Protein AF-A0A5B1QVD6-F1 (afdb_monomer_lite)

pLDDT: mean 70.72, std 22.08, range [30.41, 96.31]

Sequence (339 aa):
MGRCVVSSSLARARLFPTLPQRSSNIEKHCLPVLLLQQIVQMAGPARSRAKQICHLCGGLFTSGGPLANHQKKCETQFEAAQRKTRYEARRTAEKSAAAATALPEPPNEPVFADKDFPTQLPAPSRAVADRQVPAGNARAGSGADPLPPPPPPPLPPPPPPLPPPPPPSSSEVPDLTIPVAELLHDDIHTRYHPKSKRPAETAHFEDYRRHARRTAPPPDPKPWSPYFKTREDFHIAEILHDAAMSEDQCDRLLKVFKSCLEGQGTCTLSSFKDVQAAWDHASTVLTPFECTPIEVPYKKETRNFDMYSRSLWDWLKDVLDNPSLISQFEWDARKIFKF

Foldseek 3Di:
DDDDDDDDDDDDDDDDDDDDDDDDDDPDDDDDDPPDPPPDDDDDDDPDQDWDAAPQPRDTDGPDDVNVVVNVVSVVVVVVVVVVVVVVVVVVVVVVVVVVPDDDDDDDDDDDDDDDDDDDDDDDDDDDDDDDDDDDDDDDDDDDDDDDDDDDDDDDDDDDDDDDDDDDDPDDDPPPPPPCPDQDAFWKWKDFDVVVVDHIDIDGVVVVDDDDDDDDDDDDPCPCPPPHPDPVVVVLVVVCVVVVHDPVRSVVVVVVVVCCVVVVDPDPDDDVVSVVVVVVVVQVVAFDWDFDWDFDDDPHDTDTDTDTDTDPVRNVVVQVVDPVNVVVDDPIDMDMDTD

Structure (mmCIF, N/CA/C/O backbone):
data_AF-A0A5B1QVD6-F1
#
_entry.id   AF-A0A5B1QVD6-F1
#
loop_
_atom_site.group_PDB
_atom_site.id
_atom_site.type_symbol
_atom_site.label_atom_id
_atom_site.label_alt_id
_atom_site.label_comp_id
_atom_site.label_asym_id
_atom_site.label_entity_id
_atom_site.label_seq_id
_atom_site.pdbx_PDB_ins_code
_atom_site.Cartn_x
_atom_site.Cartn_y
_atom_site.Cartn_z
_atom_site.occupancy
_atom_site.B_iso_or_equiv
_atom_site.auth_seq_id
_atom_site.auth_comp_id
_atom_site.auth_asym_id
_atom_site.auth_atom_id
_atom_site.pdbx_PDB_model_num
ATOM 1 N N . MET A 1 1 ? -38.542 35.737 -61.193 1.00 35.94 1 MET A N 1
ATOM 2 C CA . MET A 1 1 ? -39.273 35.162 -60.040 1.00 35.94 1 MET A CA 1
ATOM 3 C C . MET A 1 1 ? -38.237 34.955 -58.939 1.00 35.94 1 MET A C 1
ATOM 5 O O . MET A 1 1 ? -37.389 34.101 -59.110 1.00 35.94 1 MET A O 1
ATOM 9 N N . GLY A 1 2 ? -37.995 35.950 -58.075 1.00 34.44 2 GLY A N 1
ATOM 10 C CA . GLY A 1 2 ? -38.601 36.088 -56.734 1.00 34.44 2 GLY A CA 1
ATOM 11 C C . GLY A 1 2 ? -37.844 35.177 -55.752 1.00 34.44 2 GLY A C 1
ATOM 12 O O . GLY A 1 2 ? -37.859 33.977 -55.964 1.00 34.44 2 GLY A O 1
ATOM 13 N N . ARG A 1 3 ? -37.136 35.616 -54.704 1.00 34.00 3 ARG A N 1
ATOM 14 C CA . ARG A 1 3 ? -37.389 36.643 -53.670 1.00 34.00 3 ARG A CA 1
ATOM 15 C C . ARG A 1 3 ? -36.040 37.026 -53.015 1.00 34.00 3 ARG A C 1
ATOM 17 O O . ARG A 1 3 ? -35.187 36.165 -52.860 1.00 34.00 3 ARG A O 1
ATOM 24 N N . CYS A 1 4 ? -35.738 38.316 -52.863 1.00 30.41 4 CYS A N 1
ATOM 25 C CA . CYS A 1 4 ? -35.842 39.151 -51.644 1.00 30.41 4 CYS A CA 1
ATOM 26 C C . CYS A 1 4 ? -34.884 38.817 -50.479 1.00 30.41 4 CYS A C 1
ATOM 28 O O . CYS A 1 4 ? -35.119 37.920 -49.678 1.00 30.41 4 CYS A O 1
ATOM 30 N N . VAL A 1 5 ? -33.862 39.673 -50.394 1.00 39.66 5 VAL A N 1
ATOM 31 C CA . VAL A 1 5 ? -33.034 40.097 -49.249 1.00 39.66 5 VAL A CA 1
ATOM 32 C C . VAL A 1 5 ? -33.907 40.800 -48.200 1.00 39.66 5 VAL A C 1
ATOM 34 O O . VAL A 1 5 ? -34.757 41.558 -48.647 1.00 39.66 5 VAL A O 1
ATOM 37 N N . VAL A 1 6 ? -33.685 40.616 -46.882 1.00 34.31 6 VAL A N 1
ATOM 38 C CA . VAL A 1 6 ? -33.405 41.686 -45.877 1.00 34.31 6 VAL A CA 1
ATOM 39 C C . VAL A 1 6 ? -32.863 41.076 -44.567 1.00 34.31 6 VAL A C 1
ATOM 41 O O . VAL A 1 6 ? -33.392 40.105 -44.035 1.00 34.31 6 VAL A O 1
ATOM 44 N N . SER A 1 7 ? -31.809 41.715 -44.065 1.00 33.78 7 SER A N 1
ATOM 45 C CA . SER A 1 7 ? -31.219 41.657 -42.723 1.00 33.78 7 SER A CA 1
ATOM 46 C C . SER A 1 7 ? -32.197 42.040 -41.595 1.00 33.78 7 SER A C 1
ATOM 48 O O . SER A 1 7 ? -33.074 42.876 -41.799 1.00 33.78 7 SER A O 1
ATOM 50 N N . SER A 1 8 ? -32.014 41.508 -40.380 1.00 31.83 8 SER A N 1
ATOM 51 C CA . SER A 1 8 ? -32.499 42.139 -39.138 1.00 31.83 8 SER A CA 1
ATOM 52 C C . SER A 1 8 ? -31.749 41.613 -37.914 1.00 31.83 8 SER A C 1
ATOM 54 O O . SER A 1 8 ? -31.958 40.489 -37.462 1.00 31.83 8 SER A O 1
ATO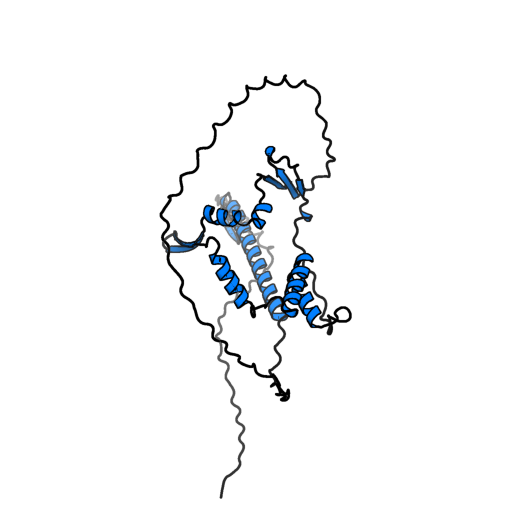M 56 N N . SER A 1 9 ? -30.891 42.475 -37.369 1.00 35.59 9 SER A N 1
ATOM 57 C CA . SER A 1 9 ? -30.383 42.410 -36.001 1.00 35.59 9 SER A CA 1
ATOM 58 C C . SER A 1 9 ? -31.529 42.520 -35.000 1.00 35.59 9 SER A C 1
ATOM 60 O O . SER A 1 9 ? -32.336 43.443 -35.080 1.00 35.59 9 SER A O 1
ATOM 62 N N . LEU A 1 10 ? -31.546 41.641 -34.000 1.00 35.25 10 LEU A N 1
ATOM 63 C CA . LEU A 1 10 ? -32.362 41.811 -32.803 1.00 35.25 10 LEU A CA 1
ATOM 64 C C . LEU A 1 10 ? -31.561 41.366 -31.582 1.00 35.25 10 LEU A C 1
ATOM 66 O O . LEU A 1 10 ? -31.358 40.182 -31.321 1.00 35.25 10 LEU A O 1
ATOM 70 N N . ALA A 1 11 ? -31.106 42.372 -30.839 1.00 33.88 11 ALA A N 1
ATOM 71 C CA . ALA A 1 11 ? -30.674 42.240 -29.465 1.00 33.88 11 ALA A CA 1
ATOM 72 C C . ALA A 1 11 ? -31.824 41.669 -28.626 1.00 33.88 11 ALA A C 1
ATOM 74 O O . ALA A 1 11 ? -32.953 42.160 -28.681 1.00 33.88 11 ALA A O 1
ATOM 75 N N . ARG A 1 12 ? -31.533 40.659 -27.804 1.00 35.03 12 ARG A N 1
ATOM 76 C CA . ARG A 1 12 ? -32.433 40.252 -26.728 1.00 35.03 12 ARG A CA 1
ATOM 77 C C . ARG A 1 12 ? -31.627 39.932 -25.479 1.00 35.03 12 ARG A C 1
ATOM 79 O O . ARG A 1 12 ? -30.975 38.897 -25.373 1.00 35.03 12 ARG A O 1
ATOM 86 N N . ALA A 1 13 ? -31.685 40.892 -24.562 1.00 33.28 13 ALA A N 1
ATOM 87 C CA . ALA A 1 13 ? -31.266 40.795 -23.180 1.00 33.28 13 ALA A CA 1
ATOM 88 C C . ALA A 1 13 ? -31.777 39.495 -22.544 1.00 33.28 13 ALA A C 1
ATOM 90 O O . ALA A 1 13 ? -32.968 39.181 -22.631 1.00 33.28 13 ALA A O 1
ATOM 91 N N . ARG A 1 14 ? -30.887 38.756 -21.876 1.00 35.03 14 ARG A N 1
ATOM 92 C CA . ARG A 1 14 ? -31.290 37.751 -20.893 1.00 35.03 14 ARG A CA 1
ATOM 93 C C . ARG A 1 14 ? -31.144 38.348 -19.504 1.00 35.03 14 ARG A C 1
ATOM 95 O O . ARG A 1 14 ? -30.065 38.730 -19.068 1.00 35.03 14 ARG A O 1
ATOM 102 N N . LEU A 1 15 ? -32.308 38.449 -18.886 1.00 34.12 15 LEU A N 1
ATOM 103 C CA . LEU A 1 15 ? -32.583 38.835 -17.519 1.00 34.12 15 LEU A CA 1
ATOM 104 C C . LEU A 1 15 ? -31.886 37.860 -16.561 1.00 34.12 15 LEU A C 1
ATOM 106 O O . LEU A 1 15 ? -32.081 36.648 -16.653 1.00 34.12 15 LEU A O 1
ATOM 110 N N . PHE A 1 16 ? -31.098 38.405 -15.639 1.00 34.53 16 PHE A N 1
ATOM 111 C CA . PHE A 1 16 ? -30.699 37.725 -14.412 1.00 34.53 16 PHE A CA 1
ATOM 112 C C . PHE A 1 16 ? -31.917 37.631 -13.481 1.00 34.53 16 PHE A C 1
ATOM 114 O O . PHE A 1 16 ? -32.558 38.658 -13.243 1.00 34.53 16 PHE A O 1
ATOM 121 N N . PRO A 1 17 ? -32.248 36.458 -12.916 1.00 45.62 17 PRO A N 1
ATOM 122 C CA . PRO A 1 17 ? -33.154 36.397 -11.785 1.00 45.62 17 PRO A CA 1
ATOM 123 C C . PRO A 1 17 ? -32.438 36.897 -10.524 1.00 45.62 17 PRO A C 1
ATOM 125 O O . PRO A 1 17 ? -31.389 36.402 -10.114 1.00 45.62 17 PRO A O 1
ATOM 128 N N . THR A 1 18 ? -33.048 37.918 -9.940 1.00 35.47 18 THR A N 1
ATOM 129 C CA . THR A 1 18 ? -32.791 38.512 -8.634 1.00 35.47 18 THR A CA 1
ATOM 130 C C . THR A 1 18 ? -32.892 37.469 -7.516 1.00 35.47 18 THR A C 1
ATOM 132 O O . THR A 1 18 ? -33.922 36.820 -7.342 1.00 35.47 18 THR A O 1
ATOM 135 N N . LEU A 1 19 ? -31.824 37.330 -6.726 1.00 36.69 19 LEU A N 1
ATOM 136 C CA . LEU A 1 19 ? -31.841 36.634 -5.437 1.00 36.69 19 LEU A CA 1
ATOM 137 C C . LEU A 1 19 ? -32.199 37.627 -4.314 1.00 36.69 19 LEU A C 1
ATOM 139 O O . LEU A 1 19 ? -31.748 38.775 -4.351 1.00 36.69 19 LEU A O 1
ATOM 143 N N . PRO A 1 20 ? -33.010 37.220 -3.322 1.00 43.53 20 PRO A N 1
ATOM 144 C CA . PRO A 1 20 ? -33.564 38.121 -2.322 1.00 43.53 20 PRO A CA 1
ATOM 145 C C . PRO A 1 20 ? -32.565 38.480 -1.215 1.00 43.53 20 PRO A C 1
ATOM 147 O O . PRO A 1 20 ? -31.830 37.638 -0.697 1.00 43.53 20 PRO A O 1
ATOM 150 N N . GLN A 1 21 ? -32.634 39.748 -0.799 1.00 36.16 21 GLN A N 1
ATOM 151 C CA . GLN A 1 21 ? -32.124 40.256 0.471 1.00 36.16 21 GLN A CA 1
ATOM 152 C C . GLN A 1 21 ? -32.607 39.394 1.643 1.00 36.16 21 GLN A C 1
ATOM 154 O O . GLN A 1 21 ? -33.810 39.228 1.853 1.00 36.16 21 GLN A O 1
ATOM 159 N N . ARG A 1 22 ? -31.677 38.988 2.510 1.00 31.75 22 ARG A N 1
ATOM 160 C CA . ARG A 1 22 ? -31.981 38.868 3.936 1.00 31.75 22 ARG A CA 1
ATOM 161 C C . ARG A 1 22 ? -30.835 39.419 4.772 1.00 31.75 22 ARG A C 1
ATOM 163 O O . ARG A 1 22 ? -29.758 38.849 4.879 1.00 31.75 22 ARG A O 1
ATOM 170 N N . SER A 1 23 ? -31.137 40.580 5.328 1.00 33.69 23 SER A N 1
ATOM 171 C CA . SER A 1 23 ? -30.456 41.284 6.398 1.00 33.69 23 SER A CA 1
ATOM 172 C C . SER A 1 23 ? -30.298 40.429 7.656 1.00 33.69 23 SER A C 1
ATOM 174 O O . SER A 1 23 ? -31.287 39.884 8.147 1.00 33.69 23 SER A O 1
ATOM 176 N N . SER A 1 24 ? -29.115 40.464 8.263 1.00 36.62 24 SER A N 1
ATOM 177 C CA . SER A 1 24 ? -28.991 40.651 9.713 1.00 36.62 24 SER A CA 1
ATOM 178 C C . SER A 1 24 ? -27.567 41.068 10.075 1.00 36.62 24 SER A C 1
ATOM 180 O O . SER A 1 24 ? -26.641 40.262 10.051 1.00 36.62 24 SER A O 1
ATOM 182 N N . ASN A 1 25 ? -27.455 42.351 10.417 1.00 34.97 25 ASN A N 1
ATOM 183 C CA . ASN A 1 25 ? -26.405 42.982 11.206 1.00 34.97 25 ASN A CA 1
ATOM 184 C C . ASN A 1 25 ? -25.910 42.102 12.357 1.00 34.97 25 ASN A C 1
ATOM 186 O O . ASN A 1 25 ? -26.708 41.806 13.244 1.00 34.97 25 ASN A O 1
ATOM 190 N N . ILE A 1 26 ? -24.602 41.836 12.418 1.00 35.59 26 ILE A N 1
ATOM 191 C CA . ILE A 1 26 ? -23.836 41.826 13.676 1.00 35.59 26 ILE A CA 1
ATOM 192 C C . ILE A 1 26 ? -22.434 42.384 13.375 1.00 35.59 26 ILE A C 1
ATOM 194 O O .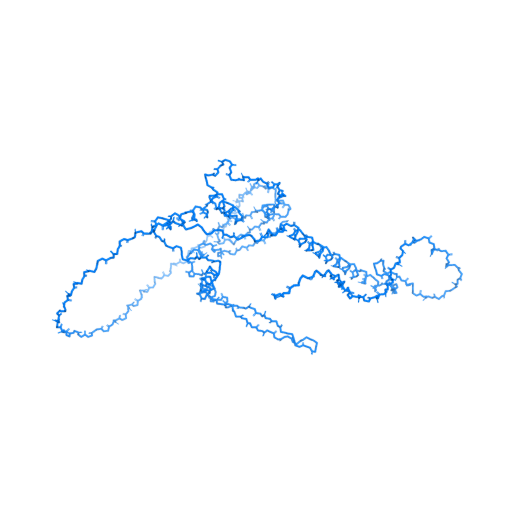 ILE A 1 26 ? -21.442 41.665 13.363 1.00 35.59 26 ILE A O 1
ATOM 198 N N . GLU A 1 27 ? -22.350 43.692 13.137 1.00 37.16 27 GLU A N 1
ATOM 199 C CA . GLU A 1 27 ? -21.169 44.452 13.546 1.00 37.16 27 GLU A CA 1
ATOM 200 C C . GLU A 1 27 ? -21.330 44.737 15.041 1.00 37.16 27 GLU A C 1
ATOM 202 O O . GLU A 1 27 ? -22.238 45.457 15.460 1.00 37.16 27 GLU A O 1
ATOM 207 N N . LYS A 1 28 ? -20.480 44.140 15.878 1.00 43.03 28 LYS A N 1
ATOM 208 C CA . LYS A 1 28 ? -20.269 44.619 17.245 1.00 43.03 28 LYS A CA 1
ATOM 209 C C . LYS A 1 28 ? -18.782 44.801 17.464 1.00 43.03 28 LYS A C 1
ATOM 211 O O . LYS A 1 28 ? -18.041 43.856 17.713 1.00 43.03 28 LYS A O 1
ATOM 216 N N . HIS A 1 29 ? -18.402 46.062 17.327 1.00 39.88 29 HIS A N 1
ATOM 217 C CA . HIS A 1 29 ? -17.145 46.646 17.741 1.00 39.88 29 HIS A CA 1
ATOM 218 C C . HIS A 1 29 ? -16.707 46.143 19.124 1.00 39.88 29 HIS A C 1
ATOM 220 O O . HIS A 1 29 ? -17.422 46.300 20.115 1.00 39.88 29 HIS A O 1
ATOM 226 N N . CYS A 1 30 ? -15.492 45.601 19.190 1.00 40.41 30 CYS A N 1
ATOM 227 C CA . CYS A 1 30 ? -14.688 45.624 20.403 1.00 40.41 30 CYS A CA 1
ATOM 228 C C . CYS A 1 30 ? -14.325 47.084 20.698 1.00 40.41 30 CYS A C 1
ATOM 230 O O . CYS A 1 30 ? -13.521 47.679 19.984 1.00 40.41 30 CYS A O 1
ATOM 232 N N . LEU A 1 31 ? -14.911 47.647 21.751 1.00 41.22 31 LEU A N 1
ATOM 233 C CA . LEU A 1 31 ? -14.381 48.826 22.430 1.00 41.22 31 LEU A CA 1
ATOM 234 C C . LEU A 1 31 ? -13.865 48.423 23.825 1.00 41.22 31 LEU A C 1
ATOM 236 O O . LEU A 1 31 ? -14.357 47.447 24.400 1.00 41.22 31 LEU A O 1
ATOM 240 N N . PRO A 1 32 ? -12.832 49.114 24.338 1.00 49.44 32 PRO A N 1
ATOM 241 C CA . PRO A 1 32 ? -11.960 48.606 25.392 1.00 49.44 32 PRO A CA 1
ATOM 242 C C . PRO A 1 32 ? -12.560 48.667 26.806 1.00 49.44 32 PRO A C 1
ATOM 244 O O . PRO A 1 32 ? -13.281 49.584 27.191 1.00 49.44 32 PRO A O 1
ATOM 247 N N . VAL A 1 33 ? -12.177 47.660 27.589 1.00 48.59 33 VAL A N 1
ATOM 248 C CA . VAL A 1 33 ? -12.621 47.273 28.939 1.00 48.59 33 VAL A CA 1
ATOM 249 C C . VAL A 1 33 ? -12.049 48.191 30.038 1.00 48.59 33 VAL A C 1
ATOM 251 O O . VAL A 1 33 ? -11.475 47.719 31.009 1.00 48.59 33 VAL A O 1
ATOM 254 N N . LEU A 1 34 ? -12.166 49.518 29.920 1.00 47.59 34 LEU A N 1
ATOM 255 C CA . LEU A 1 34 ? -11.535 50.438 30.890 1.00 47.59 34 LEU A CA 1
ATOM 256 C C . LEU A 1 34 ? -12.453 51.492 31.524 1.00 47.59 34 LEU A C 1
ATOM 258 O O . LEU A 1 34 ? -11.964 52.529 31.958 1.00 47.59 34 LEU A O 1
ATOM 262 N N . LEU A 1 35 ? -13.765 51.245 31.661 1.00 49.06 35 LEU A N 1
ATOM 263 C CA . LEU A 1 35 ? -14.628 52.217 32.362 1.00 49.06 35 LEU A CA 1
ATOM 264 C C . LEU A 1 35 ? -15.802 51.659 33.188 1.00 49.06 35 LEU A C 1
ATOM 266 O O . LEU A 1 35 ? -16.786 52.357 33.410 1.00 49.06 35 LEU A O 1
ATOM 270 N N . LEU A 1 36 ? -15.713 50.425 33.696 1.00 45.41 36 LEU A N 1
ATOM 271 C CA . LEU A 1 36 ? -16.729 49.853 34.603 1.00 45.41 36 LEU A CA 1
ATOM 272 C C . LEU A 1 36 ? -16.154 49.397 35.952 1.00 45.41 36 LEU A C 1
ATOM 274 O O . LEU A 1 36 ? -16.604 48.408 36.524 1.00 45.41 36 LEU A O 1
ATOM 278 N N . GLN A 1 37 ? -15.176 50.132 36.487 1.00 48.91 37 GLN A N 1
ATOM 279 C CA . GLN A 1 37 ? -14.625 49.864 37.822 1.00 48.91 37 GLN A CA 1
ATOM 280 C C . GLN A 1 37 ? -14.929 50.957 38.862 1.00 48.91 37 GLN A C 1
ATOM 282 O O . GLN A 1 37 ? -14.303 50.977 39.916 1.00 48.91 37 GLN A O 1
ATOM 287 N N . GLN A 1 38 ? -15.906 51.845 38.621 1.00 49.78 38 GLN A N 1
ATOM 288 C CA . GLN A 1 38 ? -16.113 53.003 39.506 1.00 49.78 38 GLN A CA 1
ATOM 289 C C . GLN A 1 38 ? -17.549 53.285 39.977 1.00 49.78 38 GLN A C 1
ATOM 291 O O . GLN A 1 38 ? -17.814 54.373 40.472 1.00 49.78 38 GLN A O 1
ATOM 296 N N . ILE A 1 39 ? -18.472 52.315 39.922 1.00 50.00 39 ILE A N 1
ATOM 297 C CA . ILE A 1 39 ? -19.804 52.468 40.550 1.00 50.00 39 ILE A CA 1
ATOM 298 C C . ILE A 1 39 ? -20.194 51.204 41.329 1.00 50.00 39 ILE A C 1
ATOM 300 O O . ILE A 1 39 ? -21.116 50.499 40.944 1.00 50.00 39 ILE A O 1
ATOM 304 N N . VAL A 1 40 ? -19.490 50.903 42.427 1.00 46.09 40 VAL A N 1
ATOM 305 C CA . VAL A 1 40 ? -20.028 50.096 43.546 1.00 46.09 40 VAL A CA 1
ATOM 306 C C . VAL A 1 40 ? -19.374 50.555 44.859 1.00 46.09 40 VAL A C 1
ATOM 308 O O . VAL A 1 40 ? -18.544 49.864 45.442 1.00 46.09 40 VAL A O 1
ATOM 311 N N . GLN A 1 41 ? -19.730 51.743 45.337 1.00 49.78 41 GLN A N 1
ATOM 312 C CA . GLN A 1 41 ? -19.614 52.102 46.753 1.00 49.78 41 GLN A CA 1
ATOM 313 C C . GLN A 1 41 ? -20.947 52.736 47.165 1.00 49.78 41 GLN A C 1
ATOM 315 O O . GLN A 1 41 ? -21.461 53.576 46.435 1.00 49.78 41 GLN A O 1
ATOM 320 N N . MET A 1 42 ? -21.470 52.306 48.323 1.00 42.94 42 MET A N 1
ATOM 321 C CA . MET A 1 42 ? -22.738 52.679 48.988 1.00 42.94 42 MET A CA 1
ATOM 322 C C . MET A 1 42 ? -23.934 51.710 48.821 1.00 42.94 42 MET A C 1
ATOM 324 O O . MET A 1 42 ? -24.943 52.054 48.216 1.00 42.94 42 MET A O 1
ATOM 328 N N . ALA A 1 43 ? -23.859 50.524 49.446 1.00 38.75 43 ALA A N 1
ATOM 329 C CA . ALA A 1 43 ? -25.015 49.811 50.023 1.00 38.75 43 ALA A CA 1
ATOM 330 C C . ALA A 1 43 ? -24.544 48.736 51.033 1.00 38.75 43 ALA A C 1
ATOM 332 O O . ALA A 1 43 ? -23.601 47.996 50.758 1.00 38.75 43 ALA A O 1
ATOM 333 N N . GLY A 1 44 ? -25.186 48.673 52.208 1.00 37.53 44 GLY A N 1
ATOM 334 C CA . GLY A 1 44 ? -24.908 47.729 53.306 1.00 37.53 44 GLY A CA 1
ATOM 335 C C . GLY A 1 44 ? -25.297 46.260 53.028 1.00 37.53 44 GLY A C 1
ATOM 336 O O . GLY A 1 44 ? -25.750 45.927 51.934 1.00 37.53 44 GLY A O 1
ATOM 337 N N . PRO A 1 45 ? -25.093 45.344 54.000 1.00 48.94 45 PRO A N 1
ATOM 338 C CA . PRO A 1 45 ? -24.681 43.973 53.724 1.00 48.94 45 PRO A CA 1
ATOM 339 C C . PRO A 1 45 ? -25.864 43.026 53.500 1.00 48.94 45 PRO A C 1
ATOM 341 O O . PRO A 1 45 ? -26.433 42.475 54.438 1.00 48.94 45 PRO A O 1
ATOM 344 N N . ALA A 1 46 ? -26.160 42.729 52.240 1.00 41.56 46 ALA A N 1
ATOM 345 C CA . ALA A 1 46 ? -26.753 41.450 51.872 1.00 41.56 46 ALA A CA 1
ATOM 346 C C . ALA A 1 46 ? -25.615 40.533 51.406 1.00 41.56 46 ALA A C 1
ATOM 348 O O . ALA A 1 46 ? -24.865 40.892 50.500 1.00 41.56 46 ALA A O 1
ATOM 349 N N . ARG A 1 47 ? -25.454 39.344 52.007 1.00 52.50 47 ARG A N 1
ATOM 350 C CA . ARG A 1 47 ? -24.528 38.308 51.504 1.00 52.50 47 ARG A CA 1
ATOM 351 C C . ARG A 1 47 ? -25.046 37.757 50.168 1.00 52.50 47 ARG A C 1
ATOM 353 O O . ARG A 1 47 ? -25.522 36.629 50.089 1.00 52.50 47 ARG A O 1
ATOM 360 N N . SER A 1 48 ? -24.967 38.545 49.101 1.00 52.31 48 SER A N 1
ATOM 361 C CA . SER A 1 48 ? -25.147 38.060 47.738 1.00 52.31 48 SER A CA 1
ATOM 362 C C . SER A 1 48 ? -23.864 37.349 47.315 1.00 52.31 48 SER A C 1
ATOM 364 O O . SER A 1 48 ? -22.794 37.959 47.316 1.00 52.31 48 SER A O 1
ATOM 366 N N . ARG A 1 49 ? -23.948 36.060 46.961 1.00 58.03 49 ARG A N 1
ATOM 367 C CA . ARG A 1 49 ? -22.822 35.328 46.354 1.00 58.03 49 ARG A CA 1
ATOM 368 C C . ARG A 1 49 ? -22.316 36.123 45.150 1.00 58.03 49 ARG A C 1
ATOM 370 O O . ARG A 1 49 ? -23.086 36.360 44.219 1.00 58.03 49 ARG A O 1
ATOM 377 N N . ALA A 1 50 ? -21.048 36.531 45.173 1.00 67.00 50 ALA A N 1
ATOM 378 C CA . ALA A 1 50 ? -20.426 37.233 44.058 1.00 67.00 50 ALA A CA 1
ATOM 379 C C . ALA A 1 50 ? -20.570 36.387 42.781 1.00 67.00 50 ALA A C 1
ATOM 381 O O . ALA A 1 50 ? -20.139 35.233 42.735 1.00 67.00 50 ALA A O 1
ATOM 382 N N . LYS A 1 51 ? -21.225 36.937 41.755 1.00 75.50 51 LYS A N 1
ATOM 383 C CA . LYS A 1 51 ? -21.294 36.301 40.436 1.00 75.50 51 LYS A CA 1
ATOM 384 C C . LYS A 1 51 ? -19.965 36.558 39.717 1.00 75.50 51 LYS A C 1
ATOM 386 O O . LYS A 1 51 ? -19.457 37.673 39.741 1.00 75.50 51 LYS A O 1
ATOM 391 N N . GLN A 1 52 ? -19.387 35.522 39.129 1.00 79.81 52 GLN A N 1
ATOM 392 C CA . GLN A 1 52 ? -18.118 35.539 38.404 1.00 79.81 52 GLN A CA 1
ATOM 393 C C . GLN A 1 52 ? -18.372 35.186 36.937 1.00 79.81 52 GLN A C 1
ATOM 395 O O . GLN A 1 52 ? -19.263 34.391 36.642 1.00 79.81 52 GLN A O 1
ATOM 400 N N . ILE A 1 53 ? -17.603 35.774 36.022 1.00 84.44 53 ILE A N 1
ATOM 401 C CA . ILE A 1 53 ? -17.818 35.647 34.575 1.00 84.44 53 ILE A CA 1
ATOM 402 C C . ILE A 1 53 ? -16.730 34.754 33.965 1.00 84.44 53 ILE A C 1
ATOM 404 O O . ILE A 1 53 ? -15.557 34.860 34.318 1.00 84.44 53 ILE A O 1
ATOM 408 N N . CYS A 1 54 ? -17.102 33.867 33.042 1.00 87.19 54 CYS A N 1
ATOM 409 C CA . CYS A 1 54 ? -16.135 33.139 32.222 1.00 87.19 54 CYS A CA 1
ATOM 410 C C . CYS A 1 54 ? -15.530 34.067 31.157 1.00 87.19 54 CYS A C 1
ATOM 412 O O . CYS A 1 54 ? -16.262 34.658 30.370 1.00 87.19 54 CYS A O 1
ATOM 414 N N . HIS A 1 55 ? -14.202 34.146 31.081 1.00 84.50 55 HIS A N 1
ATOM 415 C CA . HIS A 1 55 ? -13.500 35.012 30.128 1.00 84.50 55 HIS A CA 1
ATOM 416 C C . HIS A 1 55 ? -13.585 34.536 28.664 1.00 84.50 55 HIS A C 1
ATOM 418 O O . HIS A 1 55 ? -13.363 35.336 27.764 1.00 84.50 55 HIS A O 1
ATOM 424 N N . LEU A 1 56 ? -13.926 33.262 28.415 1.00 87.25 56 LEU A N 1
ATOM 425 C CA . LEU A 1 56 ? -14.026 32.698 27.060 1.00 87.25 56 LEU A CA 1
ATOM 426 C C . LEU A 1 56 ? -15.432 32.817 26.459 1.00 87.25 56 LEU A C 1
ATOM 428 O O . LEU A 1 56 ? -15.566 33.108 25.276 1.00 87.25 56 LEU A O 1
ATOM 432 N N . CYS A 1 57 ? -16.484 32.587 27.253 1.00 88.12 57 CYS A N 1
ATOM 433 C CA . CYS A 1 57 ? -17.869 32.592 26.758 1.00 88.12 57 CYS A CA 1
ATOM 434 C C . CYS A 1 57 ? -18.757 33.700 27.346 1.00 88.12 57 CYS A C 1
ATOM 436 O O . CYS A 1 57 ? -19.901 33.846 26.924 1.00 88.12 57 CYS A O 1
ATOM 438 N N . GLY A 1 58 ? -18.281 34.451 28.345 1.00 85.25 58 GLY A N 1
ATOM 439 C CA . GLY A 1 58 ? -19.058 35.498 29.016 1.00 85.25 58 GLY A CA 1
ATOM 440 C C . GLY A 1 58 ? -20.159 34.992 29.960 1.00 85.25 58 GLY A C 1
ATOM 441 O O . GLY A 1 58 ? -20.938 35.793 30.472 1.00 85.25 58 GLY A O 1
ATOM 442 N N . GLY A 1 59 ? -20.251 33.682 30.213 1.00 84.88 59 GLY A N 1
ATOM 443 C CA . GLY A 1 59 ? -21.267 33.107 31.100 1.00 84.88 59 GLY A CA 1
ATOM 444 C C . GLY A 1 59 ? -21.105 33.550 32.560 1.00 84.88 59 GLY A C 1
ATOM 445 O O . GLY A 1 59 ? -19.986 33.601 33.071 1.00 84.88 59 GLY A O 1
ATOM 446 N N . LEU A 1 60 ? -22.222 33.847 33.234 1.00 83.94 60 LEU A N 1
ATOM 447 C CA . LEU A 1 60 ? -22.278 34.226 34.652 1.00 83.94 60 LEU A CA 1
ATOM 448 C C . LEU A 1 60 ? -22.458 32.992 35.544 1.00 83.94 60 LEU A C 1
ATOM 450 O O . LEU A 1 60 ? -23.425 32.248 35.400 1.00 83.94 60 LEU A O 1
ATOM 454 N N . PHE A 1 61 ? -21.577 32.825 36.526 1.00 84.81 61 PHE A N 1
ATOM 455 C CA . PHE A 1 61 ? -21.581 31.708 37.470 1.00 84.81 61 PHE A CA 1
ATOM 456 C C . PHE A 1 61 ? -21.557 32.213 38.911 1.00 84.81 61 PHE A C 1
ATOM 458 O O . PHE A 1 61 ? -21.010 33.270 39.210 1.00 84.81 61 PHE A O 1
ATOM 465 N N . THR A 1 62 ? -22.141 31.460 39.839 1.00 78.38 62 THR A N 1
ATOM 466 C CA . THR A 1 62 ? -21.997 31.742 41.275 1.00 78.38 62 THR A CA 1
ATOM 467 C C . THR A 1 62 ? -20.575 31.409 41.731 1.00 78.38 62 THR A C 1
ATOM 469 O O . THR A 1 62 ? -20.053 30.370 41.326 1.00 78.38 62 THR A O 1
ATOM 472 N N . SER A 1 63 ? -19.963 32.246 42.576 1.00 63.94 63 SER A N 1
ATOM 473 C CA . SER A 1 63 ? -18.620 32.009 43.125 1.00 63.94 63 SER A CA 1
ATOM 474 C C . SER A 1 63 ? -18.456 30.592 43.706 1.00 63.94 63 SER A C 1
ATOM 476 O O . SER A 1 63 ? -19.287 30.132 44.491 1.00 63.94 63 SER A O 1
ATOM 478 N N . GLY A 1 64 ? -17.389 29.889 43.295 1.00 65.19 64 GLY A N 1
ATOM 479 C CA . GLY A 1 64 ? -17.041 28.533 43.746 1.00 65.19 64 GLY A CA 1
ATOM 480 C C . GLY A 1 64 ? -16.812 27.516 42.614 1.00 65.19 64 GLY A C 1
ATOM 481 O O . GLY A 1 64 ? -16.677 27.876 41.444 1.00 65.19 64 GLY A O 1
ATOM 482 N N . GLY A 1 65 ? -16.794 26.224 42.970 1.00 68.06 65 GLY A N 1
ATOM 483 C CA . GLY A 1 65 ? -16.503 25.083 42.080 1.00 68.06 65 GLY A CA 1
ATOM 484 C C . GLY A 1 65 ? -17.223 25.024 40.713 1.00 68.06 65 GLY A C 1
ATOM 485 O O . GLY A 1 65 ? -16.607 24.543 39.759 1.00 68.06 65 GLY A O 1
ATOM 486 N N . PRO A 1 66 ? -18.462 25.537 40.540 1.00 78.06 66 PRO A N 1
ATOM 487 C CA . PRO A 1 66 ? -19.137 25.539 39.238 1.00 78.06 66 PRO A CA 1
ATOM 488 C C . PRO A 1 66 ? -18.424 26.352 38.146 1.00 78.06 66 PRO A C 1
ATOM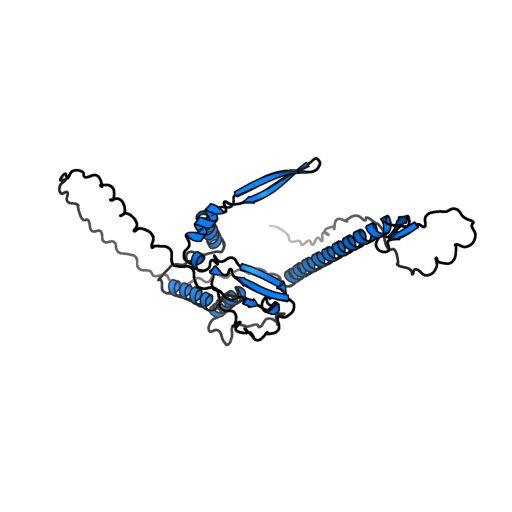 490 O O . PRO A 1 66 ? -18.431 25.936 36.988 1.00 78.06 66 PRO A O 1
ATOM 493 N N . LEU A 1 67 ? -17.777 27.473 38.494 1.00 81.50 67 LEU A N 1
ATOM 494 C CA . LEU A 1 67 ? -17.047 28.292 37.519 1.00 81.50 67 LEU A CA 1
ATOM 495 C C . LEU A 1 67 ? -15.779 27.584 37.036 1.00 81.50 67 LEU A C 1
ATOM 497 O O . LEU A 1 67 ? -15.537 27.542 35.837 1.00 81.50 67 LEU A O 1
ATOM 501 N N . ALA A 1 68 ? -14.992 27.008 37.947 1.00 81.00 68 ALA A N 1
ATOM 502 C CA . ALA A 1 68 ? -13.734 26.344 37.602 1.00 81.00 68 ALA A CA 1
ATOM 503 C C . ALA A 1 68 ? -13.963 25.124 36.690 1.00 81.00 68 ALA A C 1
ATOM 505 O O . ALA A 1 68 ? -13.252 24.927 35.704 1.00 81.00 68 ALA A O 1
ATOM 506 N N . ASN A 1 69 ? -15.010 24.339 36.970 1.00 85.56 69 ASN A N 1
ATOM 507 C CA . ASN A 1 69 ? -15.399 23.210 36.122 1.00 85.56 69 ASN A CA 1
ATOM 508 C C . ASN A 1 69 ? -15.902 23.671 34.749 1.00 85.56 69 ASN A C 1
ATOM 510 O O . ASN A 1 69 ? -15.576 23.060 33.730 1.00 85.56 69 ASN A O 1
ATOM 514 N N . HIS A 1 70 ? -16.670 24.763 34.706 1.00 89.88 70 HIS A N 1
ATOM 515 C CA . HIS A 1 70 ? -17.085 25.356 33.443 1.00 89.88 70 HIS A CA 1
ATOM 516 C C . HIS A 1 70 ? -15.891 25.900 32.650 1.00 89.88 70 HIS A C 1
ATOM 518 O O . HIS A 1 70 ? -15.813 25.629 31.460 1.00 89.88 70 HIS A O 1
ATOM 524 N N . GLN A 1 71 ? -14.954 26.611 33.283 1.00 89.44 71 GLN A N 1
ATOM 525 C CA . GLN A 1 71 ? -13.780 27.194 32.626 1.00 89.44 71 GLN A CA 1
ATOM 526 C C . GLN A 1 71 ? -12.948 26.127 31.920 1.00 89.44 71 GLN A C 1
ATOM 528 O O . GLN A 1 71 ? -12.729 26.255 30.722 1.00 89.44 71 GLN A O 1
ATOM 533 N N . LYS A 1 72 ? -12.610 25.023 32.599 1.00 89.06 72 LYS A N 1
ATOM 534 C CA . LYS A 1 72 ? -11.878 23.903 31.978 1.00 89.06 72 LYS A CA 1
ATOM 535 C C . LYS A 1 72 ? -12.616 23.315 30.775 1.00 89.06 72 LYS A C 1
ATOM 537 O O . LYS A 1 72 ? -12.022 23.038 29.733 1.00 89.06 72 LYS A O 1
ATOM 542 N N . LYS A 1 73 ? -13.935 23.131 30.897 1.00 91.94 73 LYS A N 1
ATOM 543 C CA . LYS A 1 73 ? -14.758 22.600 29.803 1.00 91.94 73 LYS A CA 1
ATOM 544 C C . LYS A 1 73 ? -14.866 23.591 28.643 1.00 91.94 73 LYS A C 1
ATOM 546 O O . LYS A 1 73 ? -14.816 23.179 27.489 1.00 91.94 73 LYS A O 1
ATOM 551 N N . CYS A 1 74 ? -14.999 24.876 28.948 1.00 92.12 74 CYS A N 1
ATOM 552 C CA . CYS A 1 74 ? -15.083 25.956 27.976 1.00 92.12 74 CYS A CA 1
ATOM 553 C C . CYS A 1 74 ? -13.759 26.122 27.219 1.00 92.12 74 CYS A C 1
ATOM 555 O O . CYS A 1 74 ? -13.776 26.295 26.008 1.00 92.12 74 CYS A O 1
ATOM 557 N N . GLU A 1 75 ? -12.628 25.996 27.909 1.00 94.06 75 GLU A N 1
ATOM 558 C CA . GLU A 1 75 ? -11.283 26.017 27.330 1.00 94.06 75 GLU A CA 1
ATOM 559 C C . GLU A 1 75 ? -11.069 24.831 26.388 1.00 94.06 75 GLU A C 1
ATOM 561 O O . GLU A 1 75 ? -10.753 25.019 25.216 1.00 94.06 75 GLU A O 1
ATOM 566 N N . THR A 1 76 ? -11.407 23.619 26.836 1.00 93.50 76 THR A N 1
ATOM 567 C CA . THR A 1 76 ? -11.343 22.414 25.991 1.00 93.50 76 THR A CA 1
ATOM 568 C C . THR A 1 76 ? -12.223 22.548 24.741 1.00 93.50 76 THR A C 1
ATOM 570 O O . THR A 1 76 ? -11.824 22.173 23.638 1.00 93.50 76 THR A O 1
ATOM 573 N N . GLN A 1 77 ? -13.435 23.096 24.887 1.00 92.75 77 GLN A N 1
ATOM 574 C CA . GLN A 1 77 ? -14.344 23.330 23.761 1.00 92.75 77 GLN A CA 1
ATOM 575 C C . GLN A 1 77 ? -13.807 24.387 22.795 1.00 92.75 77 GLN A C 1
ATOM 577 O O . GLN A 1 77 ? -13.908 24.211 21.580 1.00 92.75 77 GLN A O 1
ATOM 582 N N . PHE A 1 78 ? -13.224 25.460 23.320 1.00 94.12 78 PHE A N 1
ATOM 583 C CA . PHE A 1 78 ? -12.628 26.518 22.521 1.00 94.12 78 PHE A CA 1
ATOM 584 C C . PHE A 1 78 ? -11.420 26.007 21.725 1.00 94.12 78 PHE A C 1
ATOM 586 O O . PHE A 1 78 ? -11.334 26.239 20.519 1.00 94.12 78 PHE A O 1
ATOM 593 N N . GLU A 1 79 ? -10.539 25.222 22.346 1.00 92.88 79 GLU A N 1
ATOM 594 C CA . GLU A 1 79 ? -9.425 24.578 21.649 1.00 92.88 79 GLU A CA 1
ATOM 595 C C . GLU A 1 79 ? -9.894 23.595 20.573 1.00 92.88 79 GLU A C 1
ATOM 597 O O . GLU A 1 79 ? -9.341 23.567 19.473 1.00 92.88 79 GLU A O 1
ATOM 602 N N . ALA A 1 80 ? -10.913 22.781 20.860 1.00 92.88 80 ALA A N 1
ATOM 603 C CA . ALA A 1 80 ? -11.479 21.859 19.880 1.00 92.88 80 ALA A CA 1
ATOM 604 C C . ALA A 1 80 ? -12.067 22.611 18.674 1.00 92.88 80 ALA A C 1
ATOM 606 O O . ALA A 1 80 ? -11.857 22.203 17.529 1.00 92.88 80 ALA A O 1
ATOM 607 N N . ALA A 1 81 ? -12.741 23.741 18.917 1.00 92.75 81 ALA A N 1
ATOM 608 C CA . ALA A 1 81 ? -13.239 24.616 17.862 1.00 92.75 81 ALA A CA 1
ATOM 609 C C . ALA A 1 81 ? -12.087 25.196 17.025 1.00 92.75 81 ALA A C 1
ATOM 611 O O . ALA A 1 81 ? -12.127 25.102 15.801 1.00 92.75 81 ALA A O 1
ATOM 612 N N . GLN A 1 82 ? -11.018 25.696 17.657 1.00 93.00 82 GLN A N 1
ATOM 613 C CA . GLN A 1 82 ? -9.842 26.188 16.931 1.00 93.00 82 GLN A CA 1
ATOM 614 C C . GLN A 1 82 ? -9.166 25.101 16.085 1.00 93.00 82 GLN A C 1
ATOM 616 O O . GLN A 1 82 ? -8.791 25.358 14.938 1.00 93.00 82 GLN A O 1
ATOM 621 N N . ARG A 1 83 ? -9.019 23.879 16.616 1.00 92.56 83 ARG A N 1
ATOM 622 C CA . ARG A 1 83 ? -8.456 22.739 15.868 1.00 92.56 83 ARG A CA 1
ATOM 623 C C . ARG A 1 83 ? -9.305 22.409 14.642 1.00 92.56 83 ARG A C 1
ATOM 625 O O . ARG A 1 83 ? -8.749 22.215 13.562 1.00 92.56 83 ARG A O 1
ATOM 632 N N . LYS A 1 84 ? -10.634 22.403 14.789 1.00 92.69 84 LYS A N 1
ATOM 633 C CA . LYS A 1 84 ? -11.567 22.185 13.678 1.00 92.69 84 LYS A CA 1
ATOM 634 C C . LYS A 1 84 ? -11.430 23.271 12.607 1.00 92.69 84 LYS A C 1
ATOM 636 O O . LYS A 1 84 ? -11.253 22.933 11.440 1.00 92.69 84 LYS A O 1
ATOM 641 N N . THR A 1 85 ? -11.400 24.545 12.998 1.00 93.56 85 THR A N 1
ATOM 642 C CA . THR A 1 85 ? -11.207 25.664 12.063 1.00 93.56 85 THR A CA 1
ATOM 643 C C . THR A 1 85 ? -9.878 25.556 11.312 1.00 93.56 85 THR A C 1
ATOM 645 O O . THR A 1 85 ? -9.842 25.739 10.098 1.00 93.56 85 THR A O 1
ATOM 648 N N . ARG A 1 86 ? -8.778 25.200 11.995 1.00 94.50 86 ARG A N 1
ATOM 649 C CA . ARG A 1 86 ? -7.468 24.987 11.347 1.00 94.50 86 ARG A CA 1
ATOM 650 C C . ARG A 1 86 ? -7.496 23.836 10.342 1.00 94.50 86 ARG A C 1
ATOM 652 O O . ARG A 1 86 ? -6.931 23.963 9.258 1.00 94.50 86 ARG A O 1
ATOM 659 N N . TYR A 1 87 ? -8.151 22.729 10.687 1.00 89.56 87 TYR A N 1
ATOM 660 C CA . TYR A 1 87 ? -8.305 21.586 9.789 1.00 89.56 87 TYR A CA 1
ATOM 661 C C . TYR A 1 87 ? -9.111 21.954 8.534 1.00 89.56 87 TYR A C 1
ATOM 663 O O . TYR A 1 87 ? -8.690 21.655 7.418 1.00 89.56 87 TYR A O 1
ATOM 671 N N . GLU A 1 88 ? -10.236 22.650 8.700 1.00 92.56 88 GLU A N 1
ATOM 672 C CA . GLU A 1 88 ? -11.075 23.101 7.585 1.00 92.56 88 GLU A CA 1
ATOM 673 C C . GLU A 1 88 ? -10.349 24.117 6.694 1.00 92.56 88 GLU A C 1
ATOM 675 O O . GLU A 1 88 ? -10.411 24.003 5.468 1.00 92.56 88 GLU A O 1
ATOM 680 N N . ALA A 1 89 ? -9.593 25.048 7.282 1.00 91.88 89 ALA A N 1
ATOM 681 C CA . ALA A 1 89 ? -8.762 25.991 6.537 1.00 91.88 89 ALA A CA 1
ATOM 682 C C . ALA A 1 89 ? -7.689 25.272 5.705 1.00 91.88 89 ALA A C 1
ATOM 684 O O . ALA A 1 89 ? -7.554 25.549 4.515 1.00 91.88 89 ALA A O 1
ATOM 685 N N . ARG A 1 90 ? -6.983 24.292 6.290 1.00 91.12 90 ARG A N 1
ATOM 686 C CA . ARG A 1 90 ? -5.981 23.487 5.574 1.00 91.12 90 ARG A CA 1
ATOM 687 C C . ARG A 1 90 ? -6.602 22.698 4.425 1.00 91.12 90 ARG A C 1
ATOM 689 O O . ARG A 1 90 ? -6.101 22.755 3.309 1.00 91.12 90 ARG A O 1
ATOM 696 N N . ARG A 1 91 ? -7.725 22.022 4.671 1.00 92.56 91 ARG A N 1
ATOM 697 C CA . ARG A 1 91 ? -8.446 21.264 3.639 1.00 92.56 91 ARG A CA 1
ATOM 698 C C . ARG A 1 91 ? -8.935 22.169 2.505 1.00 92.56 91 ARG A C 1
ATOM 700 O O . ARG A 1 91 ? -8.938 21.761 1.346 1.00 92.56 91 ARG A O 1
ATOM 707 N N . THR A 1 92 ? -9.367 23.386 2.831 1.00 89.50 92 THR A N 1
ATOM 708 C CA . THR A 1 92 ? -9.801 24.374 1.834 1.00 89.50 92 THR A CA 1
ATOM 709 C C . THR A 1 92 ? -8.615 24.878 1.016 1.00 89.50 92 THR A C 1
ATOM 711 O O . THR A 1 92 ? -8.717 24.916 -0.206 1.00 89.50 92 THR A O 1
ATOM 714 N N . ALA A 1 93 ? -7.479 25.160 1.661 1.00 88.38 93 ALA A N 1
ATOM 715 C CA . ALA A 1 93 ? -6.241 25.555 0.993 1.00 88.38 93 ALA A CA 1
ATOM 716 C C . ALA A 1 93 ? -5.704 24.457 0.057 1.00 88.38 93 ALA A C 1
ATOM 718 O O . ALA A 1 93 ? -5.319 24.748 -1.073 1.00 88.38 93 ALA A O 1
ATOM 719 N N . GLU A 1 94 ? -5.738 23.192 0.486 1.00 84.50 94 GLU A N 1
ATOM 720 C CA . GLU A 1 94 ? -5.351 22.035 -0.335 1.00 84.50 94 GLU A CA 1
ATOM 721 C C . GLU A 1 94 ? -6.262 21.892 -1.567 1.00 84.50 94 GLU A C 1
ATOM 723 O O . GLU A 1 94 ? -5.772 21.703 -2.680 1.00 84.50 94 GLU A O 1
ATOM 728 N N . LYS A 1 95 ? -7.582 22.071 -1.407 1.00 83.50 95 LYS A N 1
ATOM 729 C CA . LYS A 1 95 ? -8.529 22.071 -2.536 1.00 83.50 95 LYS A CA 1
ATOM 730 C C . LYS A 1 95 ? -8.316 23.243 -3.494 1.00 83.50 95 LYS A C 1
ATOM 732 O O . LYS A 1 95 ? -8.369 23.040 -4.703 1.00 83.50 95 LYS A O 1
ATOM 737 N N . SER A 1 96 ? -8.088 24.455 -2.984 1.00 78.56 96 SER A N 1
ATOM 738 C CA . SER A 1 96 ? -7.844 25.623 -3.838 1.00 78.56 96 SER A CA 1
ATOM 739 C C . SER A 1 96 ? -6.499 25.541 -4.555 1.00 78.56 96 SER A C 1
ATOM 741 O O . SER A 1 96 ? -6.408 25.964 -5.701 1.00 78.56 96 SER A O 1
ATOM 743 N N . ALA A 1 97 ? -5.476 24.958 -3.923 1.00 77.81 97 ALA A N 1
ATOM 744 C CA . ALA A 1 97 ? -4.192 24.697 -4.566 1.00 77.81 97 ALA A CA 1
ATOM 745 C C . ALA A 1 97 ? -4.342 23.673 -5.702 1.00 77.81 97 ALA A C 1
ATOM 747 O O . ALA A 1 97 ? -3.884 23.933 -6.809 1.00 77.81 97 ALA A O 1
ATOM 748 N N . ALA A 1 98 ? -5.067 22.572 -5.470 1.00 73.44 98 ALA A N 1
ATOM 749 C CA . ALA A 1 98 ? -5.358 21.583 -6.509 1.00 73.44 98 ALA A CA 1
ATOM 750 C C . ALA A 1 98 ? -6.155 22.178 -7.687 1.00 73.44 98 ALA A C 1
ATOM 752 O O . ALA A 1 98 ? -5.865 21.875 -8.840 1.00 73.44 98 ALA A O 1
ATOM 753 N N . ALA A 1 99 ? -7.117 23.067 -7.413 1.00 71.25 99 ALA A N 1
ATOM 754 C CA . ALA A 1 99 ? -7.882 23.755 -8.454 1.00 71.25 99 ALA A CA 1
ATOM 755 C C . ALA A 1 99 ? -7.045 24.784 -9.235 1.00 71.25 99 ALA A C 1
ATOM 757 O O . ALA A 1 99 ? -7.240 24.935 -10.435 1.00 71.25 99 ALA A O 1
ATOM 758 N N . ALA A 1 100 ? -6.097 25.467 -8.584 1.00 66.31 100 ALA A N 1
ATOM 759 C CA . ALA A 1 100 ? -5.208 26.430 -9.236 1.00 66.31 100 ALA A CA 1
ATOM 760 C C . ALA A 1 100 ? -4.127 25.767 -10.112 1.00 66.31 100 ALA A C 1
ATOM 762 O O . ALA A 1 100 ? -3.574 26.417 -10.994 1.00 66.31 100 ALA A O 1
ATOM 763 N N . THR A 1 101 ? -3.814 24.487 -9.878 1.00 65.12 101 THR A N 1
ATOM 764 C CA . THR A 1 101 ? -2.864 23.704 -10.692 1.00 65.12 101 THR A CA 1
ATOM 765 C C . THR A 1 101 ? -3.521 23.042 -11.915 1.00 65.12 101 THR A C 1
ATOM 767 O O . THR A 1 101 ? -2.817 22.599 -12.818 1.00 65.12 101 THR A O 1
ATOM 770 N N . ALA A 1 102 ? -4.854 23.002 -11.998 1.00 46.91 102 ALA A N 1
ATOM 771 C CA . ALA A 1 102 ? -5.553 22.506 -13.181 1.00 46.91 102 ALA A CA 1
ATOM 772 C C . ALA A 1 102 ? -5.535 23.571 -14.298 1.00 46.91 102 ALA A C 1
ATOM 774 O O . ALA A 1 102 ? -6.243 24.576 -14.225 1.00 46.91 102 ALA A O 1
ATOM 775 N N . LEU A 1 103 ? -4.703 23.364 -15.324 1.00 61.22 103 LEU A N 1
ATOM 776 C CA . LEU A 1 103 ? -4.690 24.188 -16.539 1.00 61.22 103 LEU A CA 1
ATOM 777 C C . LEU A 1 103 ? -6.036 24.077 -17.288 1.00 61.22 103 LEU A C 1
ATOM 779 O O . LEU A 1 103 ? -6.622 22.993 -17.314 1.00 61.22 103 LEU A O 1
ATOM 783 N N . PRO A 1 104 ? -6.527 25.160 -17.920 1.00 51.91 104 PRO A N 1
ATOM 784 C CA . PRO A 1 104 ? -7.725 25.100 -18.748 1.00 51.91 104 PRO A CA 1
ATOM 785 C C . PRO A 1 104 ? -7.449 24.258 -20.002 1.00 51.91 104 PRO A C 1
ATOM 787 O O . PRO A 1 104 ? -6.475 24.504 -20.715 1.00 51.91 104 PRO A O 1
ATOM 790 N N . GLU A 1 105 ? -8.301 23.261 -20.256 1.00 45.50 105 GLU A N 1
ATOM 791 C CA . GLU A 1 105 ? -8.214 22.414 -21.450 1.00 45.50 105 GLU A CA 1
ATOM 792 C C . GLU A 1 105 ? -8.273 23.266 -22.733 1.00 45.50 105 GLU A C 1
ATOM 794 O O . GLU A 1 105 ? -9.156 24.126 -22.856 1.00 45.50 105 GLU A O 1
ATOM 799 N N . PRO A 1 106 ? -7.360 23.054 -23.701 1.00 45.38 106 PRO A N 1
ATOM 800 C CA . PRO A 1 106 ? -7.442 23.726 -24.988 1.00 45.38 106 PRO A CA 1
ATOM 801 C C . PRO A 1 106 ? -8.640 23.201 -25.803 1.00 45.38 106 PRO A C 1
ATOM 803 O O . PRO A 1 106 ? -9.002 22.027 -25.682 1.00 45.38 106 PRO A O 1
ATOM 806 N N . PRO A 1 107 ? -9.264 24.035 -26.656 1.00 49.59 107 PRO A N 1
ATOM 807 C CA . PRO A 1 107 ? -10.412 23.620 -27.453 1.00 49.59 107 PRO A CA 1
ATOM 808 C C . PRO A 1 107 ? -9.997 22.570 -28.490 1.00 49.59 107 PRO A C 1
ATOM 810 O O . PRO A 1 107 ? -9.010 22.754 -29.199 1.00 49.59 107 PRO A O 1
ATOM 813 N N . ASN A 1 108 ? -10.780 21.494 -28.588 1.00 52.53 108 ASN A N 1
ATOM 814 C CA . ASN A 1 108 ? -10.659 20.455 -29.613 1.00 52.53 108 ASN A CA 1
ATOM 815 C C . ASN A 1 108 ? -10.636 21.061 -31.029 1.00 52.53 108 ASN A C 1
ATOM 817 O O . ASN A 1 108 ? -11.644 21.618 -31.469 1.00 52.53 108 ASN A O 1
ATOM 821 N N . GLU A 1 109 ? -9.537 20.867 -31.760 1.00 38.00 109 GLU A N 1
ATOM 822 C CA . GLU A 1 109 ? -9.496 21.009 -33.220 1.00 38.00 109 GLU A CA 1
ATOM 823 C C . GLU A 1 109 ? -9.413 19.634 -33.908 1.00 38.00 109 GLU A C 1
ATOM 825 O O . GLU A 1 109 ? -8.867 18.683 -33.341 1.00 38.00 109 GLU A O 1
ATOM 830 N N . PRO A 1 110 ? -10.002 19.491 -35.112 1.00 47.47 110 PRO A N 1
ATOM 831 C CA . PRO A 1 110 ? -10.268 18.196 -35.717 1.00 47.47 110 PRO A CA 1
ATOM 832 C C . PRO A 1 110 ? -9.025 17.616 -36.400 1.00 47.47 110 PRO A C 1
ATOM 834 O O . PRO A 1 110 ? -8.352 18.267 -37.196 1.00 47.47 110 PRO A O 1
ATOM 837 N N . VAL A 1 111 ? -8.762 16.344 -36.106 1.00 41.41 111 VAL A N 1
ATOM 838 C CA . VAL A 1 111 ? -7.682 15.538 -36.682 1.00 41.41 111 VAL A CA 1
ATOM 839 C C . VAL A 1 111 ? -7.890 15.368 -38.191 1.00 41.41 111 VAL A C 1
ATOM 841 O O . VAL A 1 111 ? -8.889 14.794 -38.630 1.00 41.41 111 VAL A O 1
ATOM 844 N N . PHE A 1 112 ? -6.926 15.845 -38.981 1.00 39.66 112 PHE A N 1
ATOM 845 C CA . PHE A 1 112 ? -6.779 15.509 -40.395 1.00 39.66 112 PHE A CA 1
ATOM 846 C C . PHE A 1 112 ? -6.397 14.030 -40.538 1.00 39.66 112 PHE A C 1
ATOM 848 O O . PHE A 1 112 ? -5.454 13.551 -39.912 1.00 39.66 112 PHE A O 1
ATOM 855 N N . ALA A 1 113 ? -7.154 13.311 -41.362 1.00 43.97 113 ALA A N 1
ATOM 856 C CA . ALA A 1 113 ? -6.885 11.931 -41.729 1.00 43.97 113 ALA A CA 1
ATOM 857 C C . ALA A 1 113 ? -5.866 11.890 -42.875 1.00 43.97 113 ALA A C 1
ATOM 859 O O . ALA A 1 113 ? -6.224 12.210 -44.008 1.00 43.97 113 ALA A O 1
ATOM 860 N N . ASP A 1 114 ? -4.641 11.448 -42.593 1.00 36.41 114 ASP A N 1
ATOM 861 C CA . ASP A 1 114 ? -3.716 11.010 -43.636 1.00 36.41 114 ASP A CA 1
ATOM 862 C C . ASP A 1 114 ? -3.898 9.513 -43.892 1.00 36.41 114 ASP A C 1
ATOM 864 O O . ASP A 1 114 ? -3.700 8.653 -43.029 1.00 36.41 114 ASP A O 1
ATOM 868 N N . LYS A 1 115 ? -4.343 9.230 -45.115 1.00 45.81 115 LYS A N 1
ATOM 869 C CA . LYS A 1 115 ? -4.314 7.921 -45.753 1.00 45.81 115 LYS A CA 1
ATOM 870 C C . LYS A 1 115 ? -2.929 7.761 -46.366 1.00 45.81 115 LYS A C 1
ATOM 872 O O . LYS A 1 115 ? -2.504 8.661 -47.071 1.00 45.81 115 LYS A O 1
ATOM 877 N N . ASP A 1 116 ? -2.275 6.636 -46.092 1.00 40.28 116 ASP A N 1
ATOM 878 C CA . ASP A 1 116 ? -1.522 5.815 -47.056 1.00 40.28 116 ASP A CA 1
ATOM 879 C C . ASP A 1 116 ? -0.461 4.977 -46.328 1.00 40.28 116 ASP A C 1
ATOM 881 O O . ASP A 1 116 ? 0.642 5.425 -46.033 1.00 40.28 116 ASP A O 1
ATOM 885 N N . PHE A 1 117 ? -0.797 3.712 -46.067 1.00 33.31 117 PHE A N 1
ATOM 886 C CA . PHE A 1 117 ? 0.180 2.649 -45.822 1.00 33.31 117 PHE A CA 1
ATOM 887 C C . PHE A 1 117 ? -0.311 1.368 -46.515 1.00 33.31 117 PHE A C 1
ATOM 889 O O . PHE A 1 117 ? -1.409 0.898 -46.203 1.00 33.31 117 PHE A O 1
ATOM 896 N N . PRO A 1 118 ? 0.449 0.782 -47.458 1.00 41.03 118 PRO A N 1
ATOM 897 C CA . PRO A 1 118 ? 0.047 -0.450 -48.121 1.00 41.03 118 PRO A CA 1
ATOM 898 C C . PRO A 1 118 ? 0.354 -1.674 -47.247 1.00 41.03 118 PRO A C 1
ATOM 900 O O . PRO A 1 118 ? 1.499 -1.964 -46.906 1.00 41.03 118 PRO A O 1
ATOM 903 N N . THR A 1 119 ? -0.698 -2.419 -46.911 1.00 37.31 119 THR A N 1
ATOM 904 C CA . THR A 1 119 ? -0.638 -3.752 -46.304 1.00 37.31 119 THR A CA 1
ATOM 905 C C . THR A 1 119 ? -0.333 -4.804 -47.374 1.00 37.31 119 THR A C 1
ATOM 907 O O . THR A 1 119 ? -1.126 -4.995 -48.293 1.00 37.31 119 THR A O 1
ATOM 910 N N . GLN A 1 120 ? 0.758 -5.556 -47.222 1.00 34.72 120 GLN A N 1
ATOM 911 C CA . GLN A 1 120 ? 0.882 -6.894 -47.809 1.00 34.72 120 GLN A CA 1
ATOM 912 C C . GLN A 1 120 ? 1.345 -7.883 -46.736 1.00 34.72 120 GLN A C 1
ATOM 914 O O . GLN A 1 120 ? 2.504 -7.907 -46.337 1.00 34.72 120 GLN A O 1
ATOM 919 N N . LEU A 1 121 ? 0.401 -8.708 -46.285 1.00 41.53 121 LEU A N 1
ATOM 920 C CA . LEU A 1 121 ? 0.637 -9.991 -45.624 1.00 41.53 121 LEU A CA 1
ATOM 921 C C . LEU A 1 121 ? 0.409 -11.101 -46.665 1.00 41.53 121 LEU A C 1
ATOM 923 O O . LEU A 1 121 ? -0.572 -11.011 -47.409 1.00 41.53 121 LEU A O 1
ATOM 927 N N . PRO A 1 122 ? 1.220 -12.172 -46.711 1.00 41.75 122 PRO A N 1
ATOM 928 C CA . PRO A 1 122 ? 0.839 -13.401 -47.391 1.00 41.75 122 PRO A CA 1
ATOM 929 C C . PRO A 1 122 ? -0.037 -14.290 -46.490 1.00 41.75 122 PRO A C 1
ATOM 931 O O . PRO A 1 122 ? 0.185 -14.412 -45.286 1.00 41.75 122 PRO A O 1
ATOM 934 N N . ALA A 1 123 ? -1.037 -14.917 -47.112 1.00 37.75 123 ALA A N 1
ATOM 935 C CA . ALA A 1 123 ? -2.003 -15.842 -46.520 1.00 37.75 123 ALA A CA 1
ATOM 936 C C . ALA A 1 123 ? -1.406 -17.241 -46.206 1.00 37.75 123 ALA A C 1
ATOM 938 O O . ALA A 1 123 ? -0.386 -17.615 -46.789 1.00 37.75 123 ALA A O 1
ATOM 939 N N . PRO A 1 124 ? -2.048 -18.047 -45.331 1.00 41.00 124 PRO A N 1
ATOM 940 C CA . PRO A 1 124 ? -1.551 -19.360 -44.917 1.00 41.00 124 PRO A CA 1
ATOM 941 C C . PRO A 1 124 ? -2.008 -20.498 -45.849 1.00 41.00 124 PRO A C 1
ATOM 943 O O . PRO A 1 124 ? -3.181 -20.593 -46.217 1.00 41.00 124 PRO A O 1
ATOM 946 N N . SER A 1 125 ? -1.092 -21.419 -46.165 1.00 37.41 125 SER A N 1
ATOM 947 C CA . SER A 1 125 ? -1.403 -22.674 -46.863 1.00 37.41 125 SER A CA 1
ATOM 948 C C . SER A 1 125 ? -1.871 -23.760 -45.894 1.00 37.41 125 SER A C 1
ATOM 950 O O . SER A 1 125 ? -1.156 -24.160 -44.977 1.00 37.41 125 SER A O 1
ATOM 952 N N . ARG A 1 126 ? -3.076 -24.274 -46.161 1.00 37.88 126 ARG A N 1
ATOM 953 C CA . ARG A 1 126 ? -3.623 -25.537 -45.649 1.00 37.88 126 ARG A CA 1
ATOM 954 C C . ARG A 1 126 ? -2.809 -26.724 -46.173 1.00 37.88 126 ARG A C 1
ATOM 956 O O . ARG A 1 126 ? -2.661 -26.867 -47.383 1.00 37.88 126 ARG A O 1
ATOM 963 N N . ALA A 1 127 ? -2.437 -27.643 -45.287 1.00 35.81 127 ALA A N 1
ATOM 964 C CA . ALA A 1 127 ? -2.209 -29.041 -45.638 1.00 35.81 127 ALA A CA 1
ATOM 965 C C . ALA A 1 127 ? -2.942 -29.923 -44.619 1.00 35.81 127 ALA A C 1
ATOM 967 O O . ALA A 1 127 ? -2.663 -29.896 -43.424 1.00 35.81 127 ALA A O 1
ATOM 968 N N . VAL A 1 128 ? -3.938 -30.645 -45.125 1.00 40.00 128 VAL A N 1
ATOM 969 C CA . VAL A 1 128 ? -4.714 -31.678 -44.438 1.00 40.00 128 VAL A CA 1
ATOM 970 C C . VAL A 1 128 ? -3.923 -32.980 -44.551 1.00 40.00 128 VAL A C 1
ATOM 972 O O . VAL A 1 128 ? -3.561 -33.366 -45.659 1.00 40.00 128 VAL A O 1
ATOM 975 N N . ALA A 1 129 ? -3.674 -33.661 -43.433 1.00 39.09 129 ALA A N 1
ATOM 976 C CA . ALA A 1 129 ? -3.217 -35.046 -43.433 1.00 39.09 129 ALA A CA 1
ATOM 977 C C . ALA A 1 129 ? -3.979 -35.831 -42.362 1.00 39.09 129 ALA A C 1
ATOM 979 O O . ALA A 1 129 ? -3.775 -35.677 -41.160 1.00 39.09 129 ALA A O 1
ATOM 980 N N . ASP A 1 130 ? -4.894 -36.633 -42.886 1.00 38.03 130 ASP A N 1
ATOM 981 C CA . ASP A 1 130 ? -5.672 -37.698 -42.279 1.00 38.03 130 ASP A CA 1
ATOM 982 C C . ASP A 1 130 ? -4.745 -38.772 -41.681 1.00 38.03 130 ASP A C 1
ATOM 984 O O . ASP A 1 130 ? -3.769 -39.181 -42.322 1.00 38.03 130 ASP A O 1
ATOM 988 N N . ARG A 1 131 ? -5.022 -39.250 -40.461 1.00 37.06 131 ARG A N 1
ATOM 989 C CA . ARG A 1 131 ? -4.422 -40.501 -39.983 1.00 37.06 131 ARG A CA 1
ATOM 990 C C . ARG A 1 131 ? -5.340 -41.236 -39.014 1.00 37.06 131 ARG A C 1
ATOM 992 O O . ARG A 1 131 ? -5.574 -40.819 -37.882 1.00 37.06 131 ARG A O 1
ATOM 999 N N . GLN A 1 132 ? -5.832 -42.353 -39.533 1.00 37.03 132 GLN A N 1
ATOM 1000 C CA . GLN A 1 132 ? -6.699 -43.338 -38.914 1.00 37.03 132 GLN A CA 1
ATOM 1001 C C . GLN A 1 132 ? -6.091 -44.038 -37.691 1.00 37.03 132 GLN A C 1
ATOM 1003 O O . GLN A 1 132 ? -4.889 -44.281 -37.584 1.00 37.03 132 GLN A O 1
ATOM 1008 N N . VAL A 1 133 ? -7.027 -44.420 -36.826 1.00 41.47 133 VAL A N 1
ATOM 1009 C CA . VAL A 1 133 ? -6.968 -45.345 -35.689 1.00 41.47 133 VAL A CA 1
ATOM 1010 C C . VAL A 1 133 ? -6.481 -46.742 -36.108 1.00 41.47 133 VAL A C 1
ATOM 1012 O O . VAL A 1 133 ? -6.834 -47.208 -37.192 1.00 41.47 133 VAL A O 1
ATOM 1015 N N . PRO A 1 134 ? -5.829 -47.484 -35.193 1.00 47.19 134 PRO A N 1
ATOM 1016 C CA . PRO A 1 134 ? -6.205 -48.884 -35.042 1.00 47.19 134 PRO A CA 1
ATOM 1017 C C . PRO A 1 134 ? -6.587 -49.242 -33.601 1.00 47.19 134 PRO A C 1
ATOM 1019 O O . PRO A 1 134 ? -5.938 -48.870 -32.624 1.00 47.19 134 PRO A O 1
ATOM 1022 N N . ALA A 1 135 ? -7.677 -50.002 -33.519 1.00 40.38 135 ALA A N 1
ATOM 1023 C CA . ALA A 1 135 ? -8.150 -50.715 -32.348 1.00 40.38 135 ALA A CA 1
ATOM 1024 C C . ALA A 1 135 ? -7.198 -51.869 -31.990 1.00 40.38 135 ALA A C 1
ATOM 1026 O O . ALA A 1 135 ? -6.657 -52.529 -32.877 1.00 40.38 135 ALA A O 1
ATOM 1027 N N . GLY A 1 136 ? -7.040 -52.149 -30.694 1.00 32.34 136 GLY A N 1
ATOM 1028 C CA . GLY A 1 136 ? -6.218 -53.263 -30.227 1.00 32.34 136 GLY A CA 1
ATOM 1029 C C . GLY A 1 136 ? -6.320 -53.532 -28.727 1.00 32.34 136 GLY A C 1
ATOM 1030 O O . GLY A 1 136 ? -5.463 -53.114 -27.965 1.00 32.34 136 GLY A O 1
ATOM 1031 N N . ASN A 1 137 ? -7.343 -54.307 -28.370 1.00 41.31 137 ASN A N 1
ATOM 1032 C CA . ASN A 1 137 ? -7.398 -55.307 -27.297 1.00 41.31 137 ASN A CA 1
ATOM 1033 C C . ASN A 1 137 ? -7.349 -54.889 -25.817 1.00 41.31 137 ASN A C 1
ATOM 1035 O O . ASN A 1 137 ? -6.316 -54.590 -25.226 1.00 41.31 137 ASN A O 1
ATOM 1039 N N . ALA A 1 138 ? -8.513 -55.088 -25.196 1.00 37.47 138 ALA A N 1
ATOM 1040 C CA . ALA A 1 138 ? -8.706 -55.303 -23.774 1.00 37.47 138 ALA A CA 1
ATOM 1041 C C . ALA A 1 138 ? -7.950 -56.544 -23.268 1.00 37.47 138 ALA A C 1
ATOM 1043 O O . ALA A 1 138 ? -8.016 -57.619 -23.871 1.00 37.47 138 ALA A O 1
ATOM 1044 N N . ARG A 1 139 ? -7.329 -56.430 -22.089 1.00 40.25 139 ARG A N 1
ATOM 1045 C CA . ARG A 1 139 ? -7.090 -57.577 -21.210 1.00 40.25 139 ARG A CA 1
ATOM 1046 C C . ARG A 1 139 ? -7.247 -57.162 -19.750 1.00 40.25 139 ARG A C 1
ATOM 1048 O O . ARG A 1 139 ? -6.639 -56.202 -19.294 1.00 40.25 139 ARG A O 1
ATOM 1055 N N . ALA A 1 140 ? -8.116 -57.903 -19.074 1.00 41.53 140 ALA A N 1
ATOM 1056 C CA . ALA A 1 140 ? -8.439 -57.819 -17.663 1.00 41.53 140 ALA A CA 1
ATOM 1057 C C . ALA A 1 140 ? -7.211 -58.027 -16.759 1.00 41.53 140 ALA A C 1
ATOM 1059 O O . ALA A 1 140 ? -6.363 -58.874 -17.043 1.00 41.53 140 ALA A O 1
ATOM 1060 N N . GLY A 1 141 ? -7.177 -57.301 -15.642 1.00 38.00 141 GLY A N 1
ATOM 1061 C CA . GLY A 1 141 ? -6.264 -57.504 -14.521 1.00 38.00 141 GLY A CA 1
ATOM 1062 C C . GLY A 1 141 ? -6.915 -56.968 -13.247 1.00 38.00 141 GLY A C 1
ATOM 1063 O O . GLY A 1 141 ? -7.279 -55.799 -13.186 1.00 38.00 141 GLY A O 1
ATOM 1064 N N . SER A 1 142 ? -7.140 -57.874 -12.299 1.00 41.19 142 SER A N 1
ATOM 1065 C CA . SER A 1 142 ? -7.936 -57.729 -11.079 1.00 41.19 142 SER A CA 1
ATOM 1066 C C . SER A 1 142 ? -7.336 -56.802 -10.018 1.00 41.19 142 SER A C 1
ATOM 1068 O O . SER A 1 142 ? -6.165 -56.438 -10.067 1.00 41.19 142 SER A O 1
ATOM 1070 N N . GLY A 1 143 ? -8.185 -56.471 -9.042 1.00 43.66 143 GLY A N 1
ATOM 1071 C CA . GLY A 1 143 ? -7.915 -55.599 -7.909 1.00 43.66 143 GLY A CA 1
ATOM 1072 C C . GLY A 1 143 ? -6.733 -55.983 -7.018 1.00 43.66 143 GLY A C 1
ATOM 1073 O O . GLY A 1 143 ? -6.351 -57.146 -6.899 1.00 43.66 143 GLY A O 1
ATOM 1074 N N . ALA A 1 144 ? -6.235 -54.964 -6.327 1.00 43.75 144 ALA A N 1
ATOM 1075 C CA . ALA A 1 144 ? -5.640 -55.072 -5.005 1.00 43.75 144 ALA A CA 1
ATOM 1076 C C . ALA A 1 144 ? -5.858 -53.729 -4.290 1.00 43.75 144 ALA A C 1
ATOM 1078 O O . ALA A 1 144 ? -5.408 -52.687 -4.768 1.00 43.75 144 ALA A O 1
ATOM 1079 N N . ASP A 1 145 ? -6.592 -53.767 -3.179 1.00 54.59 145 ASP A N 1
ATOM 1080 C CA . ASP A 1 145 ? -6.748 -52.653 -2.245 1.00 54.59 145 ASP A CA 1
ATOM 1081 C C . ASP A 1 145 ? -5.380 -52.200 -1.693 1.00 54.59 145 ASP A C 1
ATOM 1083 O O . ASP A 1 145 ? -4.524 -53.049 -1.413 1.00 54.59 145 ASP A O 1
ATOM 1087 N N . PRO A 1 146 ? -5.145 -50.892 -1.477 1.00 58.47 146 PRO A N 1
ATOM 1088 C CA . PRO A 1 146 ? -3.945 -50.426 -0.793 1.00 58.47 146 PRO A CA 1
ATOM 1089 C C . PRO A 1 146 ? -3.996 -50.807 0.693 1.00 58.47 146 PRO A C 1
ATOM 1091 O O . PRO A 1 146 ? -4.877 -50.368 1.432 1.00 58.47 146 PRO A O 1
ATOM 1094 N N . LEU A 1 147 ? -3.029 -51.610 1.142 1.00 67.38 147 LEU A N 1
ATOM 1095 C CA . LEU A 1 147 ? -2.810 -51.897 2.561 1.00 67.38 147 LEU A CA 1
ATOM 1096 C C . LEU A 1 147 ? -2.478 -50.604 3.336 1.00 67.38 147 LEU A C 1
ATOM 1098 O O . LEU A 1 147 ? -1.738 -49.760 2.822 1.00 67.38 147 LEU A O 1
ATOM 1102 N N . PRO A 1 148 ? -2.974 -50.444 4.579 1.00 73.75 148 PRO A N 1
ATOM 1103 C CA . PRO A 1 148 ? -2.650 -49.292 5.412 1.00 73.75 148 PRO A CA 1
ATOM 1104 C C . PRO A 1 148 ? -1.168 -49.299 5.836 1.00 73.75 148 PRO A C 1
ATOM 1106 O O . PRO A 1 148 ? -0.578 -50.372 6.007 1.00 73.75 148 PRO A O 1
ATOM 1109 N N . PRO A 1 149 ? -0.554 -48.116 6.030 1.00 74.81 149 PRO A N 1
ATOM 1110 C CA . PRO A 1 149 ? 0.846 -48.009 6.420 1.00 74.81 149 PRO A CA 1
ATOM 1111 C C . PRO A 1 149 ? 1.091 -48.579 7.831 1.00 74.81 149 PRO A C 1
ATOM 1113 O O . PRO A 1 149 ? 0.217 -48.482 8.698 1.00 74.81 149 PRO A O 1
ATOM 1116 N N . PRO A 1 150 ? 2.282 -49.154 8.087 1.00 75.25 150 PRO A N 1
ATOM 1117 C CA . PRO A 1 150 ? 2.623 -49.708 9.391 1.00 75.25 150 PRO A CA 1
ATOM 1118 C C . PRO A 1 150 ? 2.747 -48.608 10.463 1.00 75.25 150 PRO A C 1
ATOM 1120 O O . PRO A 1 150 ? 3.141 -47.480 10.150 1.00 75.25 150 PRO A O 1
ATOM 1123 N N . PRO A 1 151 ? 2.443 -48.923 11.736 1.00 74.50 151 PRO A N 1
ATOM 1124 C CA . PRO A 1 151 ? 2.561 -47.972 12.835 1.00 74.50 151 PRO A CA 1
ATOM 1125 C C . PRO A 1 151 ? 4.027 -47.580 13.096 1.00 74.50 151 PRO A C 1
ATOM 1127 O O . PRO A 1 151 ? 4.931 -48.400 12.897 1.00 74.50 151 PRO A O 1
ATOM 1130 N N . PRO A 1 152 ? 4.281 -46.343 13.563 1.00 76.38 152 PRO A N 1
ATOM 1131 C CA . PRO A 1 152 ? 5.628 -45.875 13.862 1.00 76.38 152 PRO A CA 1
ATOM 1132 C C . PRO A 1 152 ? 6.250 -46.651 15.039 1.00 76.38 152 PRO A C 1
ATOM 1134 O O . PRO A 1 152 ? 5.530 -47.087 15.943 1.00 76.38 152 PRO A O 1
ATOM 1137 N N . PRO A 1 153 ? 7.586 -46.814 15.056 1.00 77.50 153 PRO A N 1
ATOM 1138 C CA . PRO A 1 153 ? 8.281 -47.503 16.136 1.00 77.50 153 PRO A CA 1
ATOM 1139 C C . PRO A 1 153 ? 8.142 -46.750 17.473 1.00 77.50 153 PRO A C 1
ATOM 1141 O O . PRO A 1 153 ? 8.036 -45.520 17.482 1.00 77.50 153 PRO A O 1
ATOM 1144 N N . PRO A 1 154 ? 8.161 -47.467 18.613 1.00 75.31 154 PRO A N 1
ATOM 1145 C CA . PRO A 1 154 ? 8.057 -46.855 19.932 1.00 75.31 154 PRO A CA 1
ATOM 1146 C C . PRO A 1 154 ? 9.252 -45.937 20.221 1.00 75.31 154 PRO A C 1
ATOM 1148 O O . PRO A 1 154 ? 10.401 -46.266 19.922 1.00 75.31 154 PRO A O 1
ATOM 1151 N N . LEU A 1 155 ? 8.959 -44.779 20.820 1.00 72.94 155 LEU A N 1
ATOM 1152 C CA . LEU A 1 155 ? 9.957 -43.794 21.233 1.00 72.94 155 LEU A CA 1
ATOM 1153 C C . LEU A 1 155 ? 10.930 -44.394 22.268 1.00 72.94 155 LEU A C 1
ATOM 1155 O O . LEU A 1 155 ? 10.493 -45.139 23.151 1.00 72.94 155 LEU A O 1
ATOM 1159 N N . PRO A 1 156 ? 12.232 -44.058 22.203 1.00 77.31 156 PRO A N 1
ATOM 1160 C CA . PRO A 1 156 ? 13.192 -44.476 23.216 1.00 77.31 156 PRO A CA 1
ATOM 1161 C C . PRO A 1 156 ? 12.853 -43.859 24.587 1.00 77.31 156 PRO A C 1
ATOM 1163 O O . PRO A 1 156 ? 12.306 -42.753 24.647 1.00 77.31 156 PRO A O 1
ATOM 1166 N N . PRO A 1 157 ? 13.177 -44.550 25.697 1.00 76.81 157 PRO A N 1
ATOM 1167 C CA . PRO A 1 157 ? 12.921 -44.037 27.037 1.00 76.81 157 PRO A CA 1
ATOM 1168 C C . PRO A 1 157 ? 13.719 -42.748 27.298 1.00 76.81 157 PRO A C 1
ATOM 1170 O O . PRO A 1 157 ? 14.827 -42.589 26.773 1.00 76.81 157 PRO A O 1
ATOM 1173 N N . PRO A 1 158 ? 13.180 -41.824 28.114 1.00 74.50 158 PRO A N 1
ATOM 1174 C CA . PRO A 1 158 ? 13.869 -40.586 28.445 1.00 74.50 158 PRO A CA 1
ATOM 1175 C C . PRO A 1 158 ? 15.183 -40.877 29.190 1.00 74.50 158 PRO A C 1
ATOM 1177 O O . PRO A 1 158 ? 15.233 -41.803 30.007 1.00 74.50 158 PRO A O 1
ATOM 1180 N N . PRO A 1 159 ? 16.248 -40.093 28.940 1.00 75.94 159 PRO A N 1
ATOM 1181 C CA . PRO A 1 159 ? 17.491 -40.221 29.687 1.00 75.94 159 PRO A CA 1
ATOM 1182 C C . PRO A 1 159 ? 17.263 -39.913 31.179 1.00 75.94 159 PRO A C 1
ATOM 1184 O O . PRO A 1 159 ? 16.377 -39.119 31.516 1.00 75.94 159 PRO A O 1
ATOM 1187 N N . PRO A 1 160 ? 18.054 -40.521 32.083 1.00 77.44 160 PRO A N 1
ATOM 1188 C CA . PRO A 1 160 ? 17.954 -40.256 33.513 1.00 77.44 160 PRO A CA 1
ATOM 1189 C C . PRO A 1 160 ? 18.204 -38.768 33.819 1.00 77.44 160 PRO A C 1
ATOM 1191 O O . PRO A 1 160 ? 18.963 -38.111 33.099 1.00 77.44 160 PRO A O 1
ATOM 1194 N N . PRO A 1 161 ? 17.584 -38.223 34.882 1.00 72.12 161 PRO A N 1
ATOM 1195 C CA . PRO A 1 161 ? 17.757 -36.827 35.255 1.00 72.12 161 PRO A CA 1
ATOM 1196 C C . PRO A 1 161 ? 19.230 -36.531 35.554 1.00 72.12 161 PRO A C 1
ATOM 1198 O O . PRO A 1 161 ? 19.874 -37.228 36.340 1.00 72.12 161 PRO A O 1
ATOM 1201 N N . LEU A 1 162 ? 19.753 -35.485 34.910 1.00 72.25 162 LEU A N 1
ATOM 1202 C CA . LEU A 1 162 ? 21.085 -34.951 35.185 1.00 72.25 162 LEU A CA 1
ATOM 1203 C C . LEU A 1 162 ? 21.178 -34.518 36.662 1.00 72.25 162 LEU A C 1
ATOM 1205 O O . LEU A 1 162 ? 20.203 -33.974 37.192 1.00 72.25 162 LEU A O 1
ATOM 1209 N N . PRO A 1 163 ? 22.327 -34.728 37.331 1.00 75.88 163 PRO A N 1
ATOM 1210 C CA . PRO A 1 163 ? 22.532 -34.238 38.688 1.00 75.88 163 PRO A CA 1
ATOM 1211 C C . PRO A 1 163 ? 22.406 -32.704 38.730 1.00 75.88 163 PRO A C 1
ATOM 1213 O O . PRO A 1 163 ? 22.756 -32.034 37.752 1.00 75.88 163 PRO A O 1
ATOM 1216 N N . PRO A 1 164 ? 21.907 -32.130 39.841 1.00 69.88 164 PRO A N 1
ATOM 1217 C CA . PRO A 1 164 ? 21.767 -30.687 39.966 1.00 69.88 164 PRO A CA 1
ATOM 1218 C C . PRO A 1 164 ? 23.142 -30.010 39.850 1.00 69.88 164 PRO A C 1
ATOM 1220 O O . PRO A 1 164 ? 24.117 -30.513 40.418 1.00 69.88 164 PRO A O 1
ATOM 1223 N N . PRO A 1 165 ? 23.244 -28.881 39.126 1.00 67.62 165 PRO A N 1
ATOM 1224 C CA . PRO A 1 165 ? 24.490 -28.135 39.037 1.00 67.62 165 PRO A CA 1
ATOM 1225 C C . PRO A 1 165 ? 24.909 -27.638 40.431 1.00 67.62 165 PRO A C 1
ATOM 1227 O O . PRO A 1 165 ? 24.041 -27.325 41.254 1.00 67.62 165 PRO A O 1
ATOM 1230 N N . PRO A 1 166 ? 26.223 -27.549 40.712 1.00 63.88 166 PRO A N 1
ATOM 1231 C CA . PRO A 1 166 ? 26.700 -26.953 41.952 1.00 63.88 166 PRO A CA 1
ATOM 1232 C C . PRO A 1 166 ? 26.204 -25.500 42.067 1.00 63.88 166 PRO A C 1
ATOM 1234 O O . PRO A 1 166 ? 26.010 -24.835 41.043 1.00 63.88 166 PRO A O 1
ATOM 1237 N N . PRO A 1 167 ? 25.981 -24.998 43.296 1.00 59.31 167 PRO A N 1
ATOM 1238 C CA . PRO A 1 167 ? 25.530 -23.628 43.508 1.00 59.31 167 PRO A CA 1
ATOM 1239 C C . PRO A 1 167 ? 26.517 -22.646 42.860 1.00 59.31 167 PRO A C 1
ATOM 1241 O O . PRO A 1 167 ? 27.727 -22.886 42.922 1.00 59.31 167 PRO A O 1
ATOM 1244 N N . PRO A 1 168 ? 26.038 -21.554 42.236 1.00 46.19 168 PRO A N 1
ATOM 1245 C CA . PRO A 1 168 ? 26.924 -20.587 41.612 1.00 46.19 168 PRO A CA 1
ATOM 1246 C C . PRO A 1 168 ? 27.852 -20.005 42.675 1.00 46.19 168 PRO A C 1
ATOM 1248 O O . PRO A 1 168 ? 27.410 -19.405 43.658 1.00 46.19 168 PRO A O 1
ATOM 1251 N N . SER A 1 169 ? 29.149 -20.222 42.464 1.00 44.28 169 SER A N 1
ATOM 1252 C CA . SER A 1 169 ? 30.196 -19.542 43.203 1.00 44.28 169 SER A CA 1
ATOM 1253 C C . SER A 1 169 ? 30.002 -18.046 42.996 1.00 44.28 169 SER A C 1
ATOM 1255 O O . SER A 1 169 ? 29.961 -17.554 41.870 1.00 44.28 169 SER A O 1
ATOM 1257 N N . SER A 1 170 ? 29.825 -17.345 44.110 1.00 50.47 170 SER A N 1
ATOM 1258 C CA . SER A 1 170 ? 29.853 -15.893 44.164 1.00 50.47 170 SER A CA 1
ATOM 1259 C C . SER A 1 170 ? 31.160 -15.399 43.545 1.00 50.47 170 SER A C 1
ATOM 1261 O O . SER A 1 170 ? 32.213 -15.975 43.826 1.00 50.47 170 SER A O 1
ATOM 1263 N N . SER A 1 171 ? 31.086 -14.297 42.797 1.00 50.53 171 SER A N 1
ATOM 1264 C CA . SER A 1 171 ? 32.169 -13.640 42.040 1.00 50.53 171 SER A CA 1
ATOM 1265 C C . SER A 1 171 ? 32.274 -14.096 40.587 1.00 50.53 171 SER A C 1
ATOM 1267 O O . SER A 1 171 ? 32.994 -15.025 40.261 1.00 50.53 171 SER A O 1
ATOM 1269 N N . GLU A 1 172 ? 31.531 -13.414 39.721 1.00 40.84 172 GLU A N 1
ATOM 1270 C CA . GLU A 1 172 ? 32.092 -12.578 38.651 1.00 40.84 172 GLU A CA 1
ATOM 1271 C C . GLU A 1 172 ? 30.911 -12.047 37.840 1.00 40.84 172 GLU A C 1
ATOM 1273 O O . GLU A 1 172 ? 30.325 -12.729 37.005 1.00 40.84 172 GLU A O 1
ATOM 1278 N N . VAL A 1 173 ? 30.507 -10.818 38.154 1.00 41.75 173 VAL A N 1
ATOM 1279 C CA . VAL A 1 173 ? 29.723 -9.996 37.235 1.00 41.75 173 VAL A CA 1
ATOM 1280 C C . VAL A 1 173 ? 30.744 -9.513 36.206 1.00 41.75 173 VAL A C 1
ATOM 1282 O O . VAL A 1 173 ? 31.646 -8.771 36.600 1.00 41.75 173 VAL A O 1
ATOM 1285 N N . PRO A 1 174 ? 30.676 -9.902 34.922 1.00 42.16 174 PRO A N 1
ATOM 1286 C CA . PRO A 1 174 ? 31.315 -9.103 33.901 1.00 42.16 174 PRO A CA 1
ATOM 1287 C C . PRO A 1 174 ? 30.522 -7.803 33.893 1.00 42.16 174 PRO A C 1
ATOM 1289 O O . PRO A 1 174 ? 29.334 -7.790 33.559 1.00 42.16 174 PRO A O 1
ATOM 1292 N N . ASP A 1 175 ? 31.169 -6.739 34.351 1.00 39.88 175 ASP A N 1
ATOM 1293 C CA . ASP A 1 175 ? 30.748 -5.376 34.096 1.00 39.88 175 ASP A CA 1
ATOM 1294 C C . ASP A 1 175 ? 30.618 -5.223 32.577 1.00 39.88 175 ASP A C 1
ATOM 1296 O O . ASP A 1 175 ? 31.588 -5.024 31.848 1.00 39.88 175 ASP A O 1
ATOM 1300 N N . LEU A 1 176 ? 29.400 -5.430 32.077 1.00 37.12 176 LEU A N 1
ATOM 1301 C CA . LEU A 1 176 ? 29.001 -5.021 30.746 1.00 37.12 176 LEU A CA 1
ATOM 1302 C C . LEU A 1 176 ? 28.851 -3.504 30.800 1.00 37.12 176 LEU A C 1
ATOM 1304 O O . LEU A 1 176 ? 27.740 -2.973 30.771 1.00 37.12 176 LEU A O 1
ATOM 1308 N N . THR A 1 177 ? 29.982 -2.803 30.846 1.00 40.53 177 THR A N 1
ATOM 1309 C CA . THR A 1 177 ? 30.078 -1.419 30.400 1.00 40.53 177 THR A CA 1
ATOM 1310 C C . THR A 1 177 ? 29.877 -1.433 28.882 1.00 40.53 177 THR A C 1
ATOM 1312 O O . THR A 1 177 ? 30.800 -1.324 28.079 1.00 40.53 177 THR A O 1
ATOM 1315 N N . ILE A 1 178 ? 28.626 -1.638 28.465 1.00 44.44 178 ILE A N 1
ATOM 1316 C CA . ILE A 1 178 ? 28.164 -1.226 27.145 1.00 44.44 178 ILE A CA 1
ATOM 1317 C C . ILE A 1 178 ? 28.404 0.288 27.119 1.00 44.44 178 ILE A C 1
ATOM 1319 O O . ILE A 1 178 ? 27.953 0.961 28.052 1.00 44.44 178 ILE A O 1
ATOM 1323 N N . PRO A 1 179 ? 29.117 0.846 26.123 1.00 42.41 179 PRO A N 1
ATOM 1324 C CA . PRO A 1 179 ? 29.174 2.287 25.971 1.00 42.41 179 PRO A CA 1
ATOM 1325 C C . PRO A 1 179 ? 27.729 2.757 25.874 1.00 42.41 179 PRO A C 1
ATOM 1327 O O . PRO A 1 179 ? 27.018 2.389 24.938 1.00 42.41 179 PRO A O 1
ATOM 1330 N N . VAL A 1 180 ? 27.276 3.502 26.880 1.00 49.19 180 VAL A N 1
ATOM 1331 C CA . VAL A 1 180 ? 26.025 4.247 26.828 1.00 49.19 180 VAL A CA 1
ATOM 1332 C C . VAL A 1 180 ? 26.229 5.278 25.723 1.00 49.19 180 VAL A C 1
ATOM 1334 O O . VAL A 1 180 ? 26.658 6.399 25.972 1.00 49.19 180 VAL A O 1
ATOM 1337 N N . ALA A 1 181 ? 26.003 4.869 24.474 1.00 55.06 181 ALA A N 1
ATOM 1338 C CA . ALA A 1 181 ? 25.533 5.789 23.461 1.00 55.06 181 ALA A CA 1
ATOM 1339 C C . ALA A 1 181 ? 24.272 6.398 24.076 1.00 55.06 181 ALA A C 1
ATOM 1341 O O . ALA A 1 181 ? 23.353 5.663 24.444 1.00 55.06 181 ALA A O 1
ATOM 1342 N N . GLU A 1 182 ? 24.333 7.696 24.357 1.00 62.03 182 GLU A N 1
ATOM 1343 C CA . GLU A 1 182 ? 23.313 8.439 25.086 1.00 62.03 182 GLU A CA 1
ATOM 1344 C C . GLU A 1 182 ? 21.934 8.103 24.512 1.00 62.03 182 GLU A C 1
ATOM 1346 O O . GLU A 1 182 ? 21.634 8.447 23.373 1.00 62.03 182 GLU A O 1
ATOM 1351 N N . LEU A 1 183 ? 21.112 7.386 25.286 1.00 63.31 183 LEU A N 1
ATOM 1352 C CA . LEU A 1 183 ? 19.705 7.200 24.948 1.00 63.31 183 LEU A CA 1
ATOM 1353 C C . LEU A 1 183 ? 19.086 8.598 24.930 1.00 63.31 183 LEU A C 1
ATOM 1355 O O . LEU A 1 183 ? 19.029 9.265 25.968 1.00 63.31 183 LEU A O 1
ATOM 1359 N N . LEU A 1 184 ? 18.692 9.061 23.750 1.00 71.06 184 LEU A N 1
ATOM 1360 C CA . LEU A 1 184 ? 18.113 10.380 23.570 1.00 71.06 184 LEU A CA 1
ATOM 1361 C C . LEU A 1 184 ? 16.626 10.337 23.927 1.00 71.06 184 LEU A C 1
ATOM 1363 O O . LEU A 1 184 ? 15.958 9.301 23.873 1.00 71.06 184 LEU A O 1
ATOM 1367 N N . HIS A 1 185 ? 16.100 11.494 24.325 1.00 75.12 185 HIS A N 1
ATOM 1368 C CA . HIS A 1 185 ? 14.673 11.655 24.582 1.00 75.12 185 HIS A CA 1
ATOM 1369 C C . HIS A 1 185 ? 13.880 11.299 23.317 1.00 75.12 185 HIS A C 1
ATOM 1371 O O . HIS A 1 185 ? 14.210 11.795 22.242 1.00 75.12 185 HIS A O 1
ATOM 1377 N N . ASP A 1 186 ? 12.836 10.481 23.464 1.00 78.69 186 ASP A N 1
ATOM 1378 C CA . ASP A 1 186 ? 11.997 9.917 22.402 1.00 78.69 186 ASP A CA 1
ATOM 1379 C C . ASP A 1 186 ? 12.505 8.659 21.672 1.00 78.69 186 ASP A C 1
ATOM 1381 O O . ASP A 1 186 ? 11.759 8.118 20.848 1.00 78.69 186 ASP A O 1
ATOM 1385 N N . ASP A 1 187 ? 13.681 8.124 22.008 1.00 85.75 187 ASP A N 1
ATOM 1386 C CA . ASP A 1 187 ? 14.187 6.888 21.402 1.00 85.75 187 ASP A CA 1
ATOM 1387 C C . ASP A 1 187 ? 13.250 5.691 21.626 1.00 85.75 187 ASP A C 1
ATOM 1389 O O . ASP A 1 187 ? 12.636 5.510 22.685 1.00 85.75 187 ASP A O 1
ATOM 1393 N N . ILE A 1 188 ? 13.143 4.842 20.604 1.00 81.69 188 ILE A N 1
ATOM 1394 C CA . ILE A 1 188 ? 12.330 3.630 20.626 1.00 81.69 188 ILE A CA 1
ATOM 1395 C C . ILE A 1 188 ? 13.233 2.467 21.016 1.00 81.69 188 ILE A C 1
ATOM 1397 O O . ILE A 1 188 ? 14.095 2.047 20.247 1.00 81.69 188 ILE A O 1
ATOM 1401 N N . HIS A 1 189 ? 13.006 1.908 22.200 1.00 84.31 189 HIS A N 1
ATOM 1402 C CA . HIS A 1 189 ? 13.734 0.744 22.680 1.00 84.31 189 HIS A CA 1
ATOM 1403 C C . HIS A 1 189 ? 12.877 -0.520 22.573 1.00 84.31 189 HIS A C 1
ATOM 1405 O O . HIS A 1 189 ? 11.754 -0.592 23.083 1.00 84.31 189 HIS A O 1
ATOM 1411 N N . THR A 1 190 ? 13.434 -1.547 21.940 1.00 85.19 190 THR A N 1
ATOM 1412 C CA . THR A 1 190 ? 12.799 -2.841 21.697 1.00 85.19 190 THR A CA 1
ATOM 1413 C C . THR A 1 190 ? 13.546 -3.927 22.463 1.00 85.19 190 THR A C 1
ATOM 1415 O O . THR A 1 190 ? 14.703 -4.231 22.181 1.00 85.19 190 THR A O 1
ATOM 1418 N N . ARG A 1 191 ? 12.877 -4.548 23.441 1.00 88.19 191 ARG A N 1
ATOM 1419 C CA . ARG A 1 191 ? 13.380 -5.735 24.147 1.00 88.19 191 ARG A CA 1
ATOM 1420 C C . ARG A 1 191 ? 12.706 -6.986 23.621 1.00 88.19 191 ARG A C 1
ATOM 1422 O O . ARG A 1 191 ? 11.479 -7.079 23.627 1.00 88.19 191 ARG A O 1
ATOM 1429 N N . TYR A 1 192 ? 13.506 -7.968 23.243 1.00 85.62 192 TYR A N 1
ATOM 1430 C CA . TYR A 1 192 ? 13.017 -9.270 22.810 1.00 85.62 192 TYR A CA 1
ATOM 1431 C C . TYR A 1 192 ? 12.897 -10.240 23.993 1.00 85.62 192 TYR A C 1
ATOM 1433 O O . TYR A 1 192 ? 13.495 -10.046 25.055 1.00 85.62 192 TYR A O 1
ATOM 1441 N N . HIS A 1 193 ? 12.091 -11.288 23.827 1.00 83.19 193 HIS A N 1
ATOM 1442 C CA . HIS A 1 193 ? 11.948 -12.338 24.831 1.00 83.19 193 HIS A CA 1
ATOM 1443 C C . HIS A 1 193 ? 13.278 -13.102 25.049 1.00 83.19 193 HIS A C 1
ATOM 1445 O O . HIS A 1 193 ? 13.927 -13.446 24.066 1.00 83.19 193 HIS A O 1
ATOM 1451 N N . PRO A 1 194 ? 13.671 -13.490 26.283 1.00 84.25 194 PRO A N 1
ATOM 1452 C CA . PRO A 1 194 ? 14.965 -14.147 26.542 1.00 84.25 194 PRO A CA 1
ATOM 1453 C C . PRO A 1 194 ? 15.238 -15.417 25.718 1.00 84.25 194 PRO A C 1
ATOM 1455 O O . PRO A 1 194 ? 16.387 -15.761 25.457 1.00 84.25 194 PRO A O 1
ATOM 1458 N N . LYS A 1 195 ? 14.181 -16.119 25.285 1.00 82.00 195 LYS A N 1
ATOM 1459 C CA . LYS A 1 195 ? 14.300 -17.320 24.438 1.00 82.00 195 LYS A CA 1
ATOM 1460 C C . LYS A 1 195 ? 14.599 -17.034 22.960 1.00 82.00 195 LYS A C 1
ATOM 1462 O O . LYS A 1 195 ? 15.054 -17.956 22.293 1.00 82.00 195 LYS A O 1
ATOM 1467 N N . SER A 1 196 ? 14.393 -15.810 22.462 1.00 79.25 196 SER A N 1
ATOM 1468 C CA . SER A 1 196 ? 14.712 -15.461 21.067 1.00 79.25 196 SER A CA 1
ATOM 1469 C C . SER A 1 196 ? 16.216 -15.340 20.821 1.00 79.25 196 SER A C 1
ATOM 1471 O O . SER A 1 196 ? 16.661 -15.367 19.679 1.00 79.25 196 SER A O 1
ATOM 1473 N N . LYS A 1 197 ? 17.012 -15.192 21.895 1.00 83.69 197 LYS A N 1
ATOM 1474 C CA . LYS A 1 197 ? 18.462 -14.933 21.848 1.00 83.69 197 LYS A CA 1
ATOM 1475 C C . LYS A 1 197 ? 18.839 -13.680 21.036 1.00 83.69 197 LYS A C 1
ATOM 1477 O O . LYS A 1 197 ? 19.997 -13.530 20.658 1.00 83.69 197 LYS A O 1
ATOM 1482 N N . ARG A 1 198 ? 17.886 -12.772 20.786 1.00 78.75 198 ARG A N 1
ATOM 1483 C CA . ARG A 1 198 ? 18.126 -11.487 20.112 1.00 78.75 198 ARG A CA 1
ATOM 1484 C C . ARG A 1 198 ? 18.503 -10.418 21.150 1.00 78.75 198 ARG A C 1
ATOM 1486 O O . ARG A 1 198 ? 17.837 -10.339 22.187 1.00 78.75 198 ARG A O 1
ATOM 1493 N N . PRO A 1 199 ? 19.544 -9.602 20.908 1.00 84.94 199 PRO A N 1
ATOM 1494 C CA . PRO A 1 199 ? 19.877 -8.484 21.785 1.00 84.94 199 PRO A CA 1
ATOM 1495 C C . PRO A 1 199 ? 18.807 -7.390 21.699 1.00 84.94 199 PRO A C 1
ATOM 1497 O O . PRO A 1 199 ? 18.108 -7.275 20.694 1.00 84.94 199 PRO A O 1
ATOM 1500 N N . ALA A 1 200 ? 18.667 -6.593 22.758 1.00 85.62 200 ALA A N 1
ATOM 1501 C CA . ALA A 1 200 ? 17.791 -5.425 22.730 1.00 85.62 200 ALA A CA 1
ATOM 1502 C C . ALA A 1 200 ? 18.318 -4.376 21.738 1.00 85.62 200 ALA A C 1
ATOM 1504 O O . ALA A 1 200 ? 19.526 -4.233 21.564 1.00 85.62 200 ALA A O 1
ATOM 1505 N N . GLU A 1 201 ? 17.403 -3.641 21.118 1.00 86.81 201 GLU A N 1
ATOM 1506 C CA . GLU A 1 201 ? 17.694 -2.667 20.066 1.00 86.81 201 GLU A CA 1
ATOM 1507 C C . GLU A 1 201 ? 17.127 -1.298 20.451 1.00 86.81 201 GLU A C 1
ATOM 1509 O O . GLU A 1 201 ? 16.022 -1.218 20.990 1.00 86.81 201 GLU A O 1
ATOM 1514 N N . THR A 1 202 ? 17.870 -0.227 20.174 1.00 84.00 202 THR A N 1
ATOM 1515 C CA . THR A 1 202 ? 17.403 1.157 20.322 1.00 84.00 202 THR A CA 1
ATOM 1516 C C . THR A 1 202 ? 17.466 1.829 18.955 1.00 84.00 202 THR A C 1
ATOM 1518 O O . THR A 1 202 ? 18.528 1.839 18.339 1.00 84.00 202 THR A O 1
ATOM 1521 N N . ALA A 1 203 ? 16.350 2.394 18.501 1.00 81.81 203 ALA A N 1
ATOM 1522 C CA . ALA A 1 203 ? 16.269 3.206 17.291 1.00 81.81 203 ALA A CA 1
ATOM 1523 C C . ALA A 1 203 ? 15.918 4.653 17.658 1.00 81.81 203 ALA A C 1
ATOM 1525 O O . ALA A 1 203 ? 15.033 4.881 18.490 1.00 81.81 203 ALA A O 1
ATOM 1526 N N . HIS A 1 204 ? 16.580 5.628 17.032 1.00 81.94 204 HIS A N 1
ATOM 1527 C CA . HIS A 1 204 ? 16.302 7.037 17.292 1.00 81.94 204 HIS A CA 1
ATOM 1528 C C . HIS A 1 204 ? 14.964 7.468 16.688 1.00 81.94 204 HIS A C 1
ATOM 1530 O O . HIS A 1 204 ? 14.574 7.041 15.600 1.00 81.94 204 HIS A O 1
ATOM 1536 N N . PHE A 1 205 ? 14.252 8.364 17.377 1.00 77.88 205 PHE A N 1
ATOM 1537 C CA . PHE A 1 205 ? 12.959 8.864 16.894 1.00 77.88 205 PHE A CA 1
ATOM 1538 C C . PHE A 1 205 ? 13.055 9.605 15.551 1.00 77.88 205 PHE A C 1
ATOM 1540 O O . PHE A 1 205 ? 12.116 9.589 14.756 1.00 77.88 205 PHE A O 1
ATOM 1547 N N . GLU A 1 206 ? 14.182 10.265 15.285 1.00 70.81 206 GLU A N 1
ATOM 1548 C CA . GLU A 1 206 ? 14.411 11.007 14.040 1.00 70.81 206 GLU A CA 1
ATOM 1549 C C . GLU A 1 206 ? 14.572 10.086 12.821 1.00 70.81 206 GLU A C 1
ATOM 1551 O O . GLU A 1 206 ? 14.135 10.447 11.726 1.00 70.81 206 GLU A O 1
ATOM 1556 N N . ASP A 1 207 ? 15.057 8.859 13.026 1.00 70.44 207 ASP A N 1
ATOM 1557 C CA . ASP A 1 207 ? 15.073 7.812 11.995 1.00 70.44 207 ASP A CA 1
ATOM 1558 C C . ASP A 1 207 ? 13.649 7.307 11.684 1.00 70.44 207 ASP A C 1
ATOM 1560 O O . ASP A 1 207 ? 13.398 6.654 10.671 1.00 70.44 207 ASP A O 1
ATOM 1564 N N . TYR A 1 208 ? 12.678 7.672 12.528 1.00 62.09 208 TYR A N 1
ATOM 1565 C CA . TYR A 1 208 ? 11.267 7.317 12.435 1.00 62.09 208 TYR A CA 1
ATOM 1566 C C . TYR A 1 208 ? 10.419 8.403 11.740 1.00 62.09 208 TYR A C 1
ATOM 1568 O O . TYR A 1 208 ? 9.292 8.695 12.157 1.00 62.09 208 TYR A O 1
ATOM 1576 N N . ARG A 1 209 ? 10.930 9.048 10.674 1.00 54.81 209 ARG A N 1
ATOM 1577 C CA . ARG A 1 209 ? 10.217 10.140 9.972 1.00 54.81 209 ARG A CA 1
ATOM 1578 C C . ARG A 1 209 ? 9.948 9.919 8.483 1.00 54.81 209 ARG A C 1
ATOM 1580 O O . ARG A 1 209 ? 10.765 9.435 7.711 1.00 54.81 209 ARG A O 1
ATOM 1587 N N . ARG A 1 210 ? 8.759 10.388 8.078 1.00 46.69 210 ARG A N 1
ATOM 1588 C CA . ARG A 1 210 ? 8.259 10.496 6.699 1.00 46.69 210 ARG A CA 1
ATOM 1589 C C . ARG A 1 210 ? 8.826 11.775 6.059 1.00 46.69 210 ARG A C 1
ATOM 1591 O O . ARG A 1 210 ? 8.640 12.858 6.611 1.00 46.69 210 ARG A 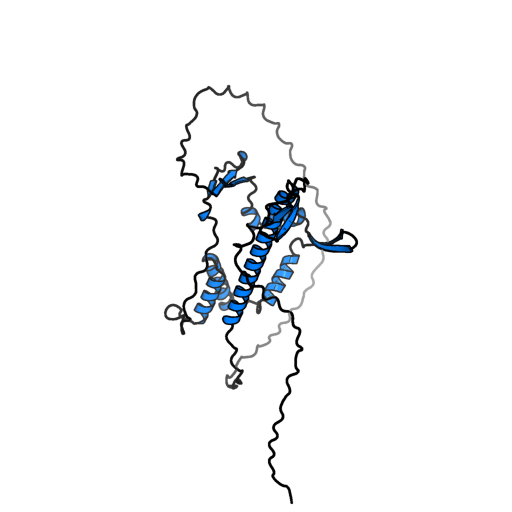O 1
ATOM 1598 N N . HIS A 1 211 ? 9.510 11.656 4.920 1.00 41.09 211 HIS A N 1
ATOM 1599 C CA . HIS A 1 211 ? 10.206 12.768 4.257 1.00 41.09 211 HIS A CA 1
ATOM 1600 C C . HIS A 1 211 ? 9.285 13.954 3.908 1.00 41.09 211 HIS A C 1
ATOM 1602 O O . HIS A 1 211 ? 8.179 13.779 3.392 1.00 41.09 211 HIS A O 1
ATOM 1608 N N . ALA A 1 212 ? 9.754 15.177 4.176 1.00 50.81 212 ALA A N 1
ATOM 1609 C CA . ALA A 1 212 ? 9.046 16.413 3.852 1.00 50.81 212 ALA A CA 1
ATOM 1610 C C . ALA A 1 212 ? 9.176 16.759 2.356 1.00 50.81 212 ALA A C 1
ATOM 1612 O O . ALA A 1 212 ? 10.271 16.744 1.793 1.00 50.81 212 ALA A O 1
ATOM 1613 N N . ARG A 1 213 ? 8.048 17.099 1.719 1.00 49.28 213 ARG A N 1
ATOM 1614 C CA . ARG A 1 213 ? 7.959 17.435 0.288 1.00 49.28 213 ARG A CA 1
ATOM 1615 C C . ARG A 1 213 ? 8.528 18.837 0.031 1.00 49.28 213 ARG A C 1
ATOM 1617 O O . ARG A 1 213 ? 8.077 19.803 0.643 1.00 49.28 213 ARG A O 1
ATOM 1624 N N . ARG A 1 214 ? 9.506 18.943 -0.875 1.00 52.91 214 ARG A N 1
ATOM 1625 C CA . ARG A 1 214 ? 10.082 20.217 -1.342 1.00 52.91 214 ARG A CA 1
ATOM 1626 C C . ARG A 1 214 ? 9.184 20.867 -2.402 1.00 52.91 214 ARG A C 1
ATOM 1628 O O . ARG A 1 214 ? 8.527 20.170 -3.171 1.00 52.91 214 ARG A O 1
ATOM 1635 N N . THR A 1 215 ? 9.157 22.197 -2.426 1.00 56.03 215 THR A N 1
ATOM 1636 C CA . THR A 1 215 ? 8.411 23.009 -3.399 1.00 56.03 215 THR A CA 1
ATOM 1637 C C . THR A 1 215 ? 9.047 22.908 -4.787 1.00 56.03 215 THR A C 1
ATOM 1639 O O . THR A 1 215 ? 10.266 23.025 -4.909 1.00 56.03 215 THR A O 1
ATOM 1642 N N . ALA A 1 216 ? 8.225 22.676 -5.816 1.00 56.12 216 ALA A N 1
ATOM 1643 C CA . ALA A 1 216 ? 8.693 22.410 -7.173 1.00 56.12 216 ALA A CA 1
ATOM 1644 C C . ALA A 1 216 ? 9.161 23.692 -7.900 1.00 56.12 216 ALA A C 1
ATOM 1646 O O . ALA A 1 216 ? 8.502 24.730 -7.782 1.00 56.12 216 ALA A O 1
ATOM 1647 N N . PRO A 1 217 ? 10.277 23.631 -8.648 1.00 61.53 217 PRO A N 1
ATOM 1648 C CA . PRO A 1 217 ? 10.715 24.702 -9.538 1.00 61.53 217 PRO A CA 1
ATOM 1649 C C . PRO A 1 217 ? 9.805 24.832 -10.781 1.00 61.53 217 PRO A C 1
ATOM 1651 O O . PRO A 1 217 ? 8.978 23.955 -11.035 1.00 61.53 217 PRO A O 1
ATOM 1654 N N . PRO A 1 218 ? 9.932 25.930 -11.555 1.00 67.31 218 PRO A N 1
ATOM 1655 C CA . PRO A 1 218 ? 9.126 26.169 -12.754 1.00 67.31 218 PRO A CA 1
ATOM 1656 C C . PRO A 1 218 ? 9.308 25.080 -13.833 1.00 67.31 218 PRO A C 1
ATOM 1658 O O . PRO A 1 218 ? 10.398 24.512 -13.919 1.00 67.31 218 PRO A O 1
ATOM 1661 N N . PRO A 1 219 ? 8.294 24.818 -14.687 1.00 63.22 219 PRO A N 1
ATOM 1662 C CA . PRO A 1 219 ? 8.366 23.771 -15.708 1.00 63.22 219 PRO A CA 1
ATOM 1663 C C . PRO A 1 219 ? 9.398 24.083 -16.802 1.00 63.22 219 PRO A C 1
ATOM 1665 O O . PRO A 1 219 ? 9.315 25.119 -17.464 1.00 63.22 219 PRO A O 1
ATOM 1668 N N . ASP A 1 220 ? 10.345 23.168 -17.013 1.00 76.25 220 ASP A N 1
ATOM 1669 C CA . ASP A 1 220 ? 11.262 23.176 -18.158 1.00 76.25 220 ASP A CA 1
ATOM 1670 C C . ASP A 1 220 ? 10.504 22.730 -19.430 1.00 76.25 220 ASP A C 1
ATOM 1672 O O . ASP A 1 220 ? 9.759 21.749 -19.374 1.00 76.25 220 ASP A O 1
ATOM 1676 N N . PRO A 1 221 ? 10.653 23.412 -20.584 1.00 72.19 221 PRO A N 1
ATOM 1677 C CA . PRO A 1 221 ? 10.045 22.991 -21.849 1.00 72.19 221 PRO A CA 1
ATOM 1678 C C . PRO A 1 221 ? 10.573 21.658 -22.419 1.00 72.19 221 PRO A C 1
ATOM 1680 O O . PRO A 1 221 ? 9.907 21.076 -23.280 1.00 72.19 221 PRO A O 1
ATOM 1683 N N . LYS A 1 222 ? 11.751 21.168 -22.005 1.00 80.00 222 LYS A N 1
ATOM 1684 C CA . LYS A 1 222 ? 12.323 19.877 -22.439 1.00 80.00 222 LYS A CA 1
ATOM 1685 C C . LYS A 1 222 ? 13.023 19.149 -21.280 1.00 80.00 222 LYS A C 1
ATOM 1687 O O . LYS A 1 222 ? 14.239 18.959 -21.330 1.00 80.00 222 LYS A O 1
ATOM 1692 N N . PRO A 1 223 ? 12.271 18.651 -20.286 1.00 77.81 223 PRO A N 1
ATOM 1693 C CA . PRO A 1 223 ? 12.847 18.075 -19.071 1.00 77.81 223 PRO A CA 1
ATOM 1694 C C . PRO A 1 223 ? 13.627 16.766 -19.304 1.00 77.81 223 PRO A C 1
ATOM 1696 O O . PRO A 1 223 ? 14.426 16.370 -18.462 1.00 77.81 223 PRO A O 1
ATOM 1699 N N . TRP A 1 224 ? 13.431 16.093 -20.446 1.00 82.00 224 TRP A N 1
ATOM 1700 C CA . TRP A 1 224 ? 14.088 14.817 -20.762 1.00 82.00 224 TRP A CA 1
ATOM 1701 C C . TRP A 1 224 ? 15.482 14.951 -21.395 1.00 82.00 224 TRP A C 1
ATOM 1703 O O . TRP A 1 224 ? 16.274 14.009 -21.369 1.00 82.00 224 TRP A O 1
ATOM 1713 N N . SER A 1 225 ? 15.804 16.106 -21.980 1.00 81.75 225 SER A N 1
ATOM 1714 C CA . SER A 1 225 ? 17.086 16.352 -22.650 1.00 81.75 225 SER A CA 1
ATOM 1715 C C . SER A 1 225 ? 18.086 16.958 -21.660 1.00 81.75 225 SER A C 1
ATOM 1717 O O . SER A 1 225 ? 17.691 17.819 -20.882 1.00 81.75 225 SER A O 1
ATOM 1719 N N . PRO A 1 226 ? 19.388 16.616 -21.693 1.00 86.19 226 PRO A N 1
ATOM 1720 C CA . PRO A 1 226 ? 20.096 15.750 -22.648 1.00 86.19 226 PRO A CA 1
ATOM 1721 C C . PRO A 1 226 ? 20.216 14.273 -22.227 1.00 86.19 226 PRO A C 1
ATOM 1723 O O . PRO A 1 226 ? 20.831 13.488 -22.945 1.00 86.19 226 PRO A O 1
ATOM 1726 N N . TYR A 1 227 ? 19.715 13.900 -21.049 1.00 87.50 227 TYR A N 1
ATOM 1727 C CA . TYR A 1 227 ? 20.102 12.646 -20.393 1.00 87.50 227 TYR A CA 1
ATOM 1728 C C . TYR A 1 227 ? 19.302 11.422 -20.849 1.00 87.50 227 TYR A C 1
ATOM 1730 O O . TYR A 1 227 ? 19.843 10.316 -20.863 1.00 87.50 227 TYR A O 1
ATOM 1738 N N . PHE A 1 228 ? 18.043 11.601 -21.254 1.00 88.25 228 PHE A N 1
ATOM 1739 C CA . PHE A 1 228 ? 17.225 10.518 -21.791 1.00 88.25 228 PHE A CA 1
ATOM 1740 C C . PHE A 1 228 ? 17.301 10.483 -23.316 1.00 88.25 228 PHE A C 1
ATOM 1742 O O . PHE A 1 228 ? 17.207 11.510 -23.991 1.00 88.25 228 PHE A O 1
ATOM 1749 N N . LYS A 1 229 ? 17.465 9.273 -23.863 1.00 88.38 229 LYS A N 1
ATOM 1750 C CA . LYS A 1 229 ? 17.584 9.042 -25.312 1.00 88.38 229 LYS A CA 1
ATOM 1751 C C . LYS A 1 229 ? 16.256 9.241 -26.036 1.00 88.38 229 LYS A C 1
ATOM 1753 O O . LYS A 1 229 ? 16.250 9.676 -27.184 1.00 88.38 229 LYS A O 1
ATOM 1758 N N . THR A 1 230 ? 15.151 8.916 -25.371 1.00 89.62 230 THR A N 1
ATOM 1759 C CA . THR A 1 230 ? 13.794 9.035 -25.905 1.00 89.62 230 THR A CA 1
ATOM 1760 C C . THR A 1 230 ? 12.885 9.730 -24.896 1.00 89.62 230 THR A C 1
ATOM 1762 O O . THR A 1 230 ? 13.181 9.792 -23.700 1.00 89.62 230 THR A O 1
ATOM 1765 N N . ARG A 1 231 ? 11.774 10.284 -25.385 1.00 89.50 231 ARG A N 1
ATOM 1766 C CA . ARG A 1 231 ? 10.767 10.912 -24.523 1.00 89.50 231 ARG A CA 1
ATOM 1767 C C . ARG A 1 231 ? 10.020 9.852 -23.706 1.00 89.50 231 ARG A C 1
ATOM 1769 O O . ARG A 1 231 ? 9.601 10.119 -22.587 1.00 89.50 231 ARG A O 1
ATOM 1776 N N . GLU A 1 232 ? 9.871 8.658 -24.261 1.00 92.06 232 GLU A N 1
ATOM 1777 C CA . GLU A 1 232 ? 9.215 7.510 -23.647 1.00 92.06 232 GLU A CA 1
ATOM 1778 C C . GLU A 1 232 ? 10.012 7.002 -22.441 1.00 92.06 232 GLU A C 1
ATOM 1780 O O . GLU A 1 232 ? 9.427 6.803 -21.379 1.00 92.06 232 GLU A O 1
ATOM 1785 N N . ASP A 1 233 ? 11.342 6.890 -22.558 1.00 91.69 233 ASP A N 1
ATOM 1786 C CA . ASP A 1 233 ? 12.212 6.521 -21.431 1.00 91.69 233 ASP A CA 1
ATOM 1787 C C . ASP A 1 233 ? 12.083 7.518 -20.271 1.00 91.69 233 ASP A C 1
ATOM 1789 O O . ASP A 1 233 ? 12.099 7.124 -19.105 1.00 91.69 233 ASP A O 1
ATOM 1793 N N . PHE A 1 234 ? 11.920 8.807 -20.587 1.00 92.75 234 PHE A N 1
ATOM 1794 C CA . PHE A 1 234 ? 11.695 9.845 -19.585 1.00 92.75 234 PHE A CA 1
ATOM 1795 C C . PHE A 1 234 ? 10.343 9.695 -18.884 1.00 92.75 234 PHE A C 1
ATOM 1797 O O . PHE A 1 234 ? 10.302 9.740 -17.661 1.00 92.75 234 PHE A O 1
ATOM 1804 N N . HIS A 1 235 ? 9.255 9.461 -19.624 1.00 92.00 235 HIS A N 1
ATOM 1805 C CA . HIS A 1 235 ? 7.932 9.226 -19.026 1.00 92.00 235 HIS A CA 1
ATOM 1806 C C . HIS A 1 235 ? 7.910 7.974 -18.150 1.00 92.00 235 HIS A C 1
ATOM 1808 O O . HIS A 1 235 ? 7.319 7.974 -17.074 1.00 92.00 235 HIS A O 1
ATOM 1814 N N . ILE A 1 236 ? 8.586 6.905 -18.579 1.00 92.56 236 ILE A N 1
ATOM 1815 C CA . ILE A 1 236 ? 8.739 5.701 -17.758 1.00 92.56 236 ILE A CA 1
ATOM 1816 C C . ILE A 1 236 ? 9.503 6.045 -16.475 1.00 92.56 236 ILE A C 1
ATOM 1818 O O . ILE A 1 236 ? 9.055 5.680 -15.391 1.00 92.56 236 ILE A O 1
ATOM 1822 N N . ALA A 1 237 ? 10.618 6.776 -16.569 1.00 92.38 237 ALA A N 1
ATOM 1823 C CA . ALA A 1 237 ? 11.393 7.192 -15.402 1.00 92.38 237 ALA A CA 1
ATOM 1824 C C . ALA A 1 237 ? 10.606 8.113 -14.454 1.00 92.38 237 ALA A C 1
ATOM 1826 O O . ALA A 1 237 ? 10.730 7.971 -13.239 1.00 92.38 237 ALA A O 1
ATOM 1827 N N . GLU A 1 238 ? 9.775 9.011 -14.986 1.00 93.06 238 GLU A N 1
ATOM 1828 C CA . GLU A 1 238 ? 8.877 9.866 -14.204 1.00 93.06 238 GLU A CA 1
ATOM 1829 C C . GLU A 1 238 ? 7.871 9.022 -13.417 1.00 93.06 238 GLU A C 1
ATOM 1831 O O . GLU A 1 238 ? 7.778 9.173 -12.203 1.00 93.06 238 GLU A O 1
ATOM 1836 N N . ILE A 1 239 ? 7.210 8.053 -14.059 1.00 93.94 239 ILE A N 1
ATOM 1837 C CA . ILE A 1 239 ? 6.279 7.135 -13.382 1.00 93.94 239 ILE A CA 1
ATOM 1838 C C . ILE A 1 239 ? 6.995 6.324 -12.294 1.00 93.94 239 ILE A C 1
ATOM 1840 O O . ILE A 1 239 ? 6.472 6.185 -11.188 1.00 93.94 239 ILE A O 1
ATOM 1844 N N . LEU A 1 240 ? 8.191 5.799 -12.584 1.00 95.38 240 LEU A N 1
ATOM 1845 C CA . LEU A 1 240 ? 9.002 5.058 -11.611 1.00 95.38 240 LEU A CA 1
ATOM 1846 C C . LEU A 1 240 ? 9.358 5.930 -10.395 1.00 95.38 240 LEU A C 1
ATOM 1848 O O . LEU A 1 240 ? 9.293 5.464 -9.254 1.00 95.38 240 LEU A O 1
ATOM 1852 N N . HIS A 1 241 ? 9.706 7.197 -10.636 1.00 92.56 241 HIS A N 1
ATOM 1853 C CA . HIS A 1 241 ? 10.041 8.163 -9.596 1.00 92.56 241 HIS A CA 1
ATOM 1854 C C . HIS A 1 241 ? 8.817 8.579 -8.769 1.00 92.56 241 HIS A C 1
ATOM 1856 O O . HIS A 1 241 ? 8.878 8.557 -7.539 1.00 92.56 241 HIS A O 1
ATOM 1862 N N . ASP A 1 242 ? 7.696 8.897 -9.419 1.00 92.25 242 ASP A N 1
ATOM 1863 C CA . ASP A 1 242 ? 6.438 9.284 -8.773 1.00 92.25 242 ASP A CA 1
ATOM 1864 C C . ASP A 1 242 ? 5.848 8.148 -7.933 1.00 92.25 242 ASP A C 1
ATOM 1866 O O . ASP A 1 242 ? 5.293 8.383 -6.856 1.00 92.25 242 ASP A O 1
ATOM 1870 N N . ALA A 1 243 ? 6.015 6.905 -8.389 1.00 93.50 243 ALA A N 1
ATOM 1871 C CA . ALA A 1 243 ? 5.658 5.709 -7.636 1.00 93.50 243 ALA A CA 1
ATOM 1872 C C . ALA A 1 243 ? 6.650 5.384 -6.501 1.00 93.50 243 ALA A C 1
ATOM 1874 O O . ALA A 1 243 ? 6.404 4.451 -5.735 1.00 93.50 243 ALA A O 1
ATOM 1875 N N . ALA A 1 244 ? 7.747 6.143 -6.378 1.00 94.69 244 ALA A N 1
ATOM 1876 C CA . ALA A 1 244 ? 8.828 5.932 -5.418 1.00 94.69 244 ALA A CA 1
ATOM 1877 C C . ALA A 1 244 ? 9.355 4.485 -5.424 1.00 94.69 244 ALA A C 1
ATOM 1879 O O . ALA A 1 244 ? 9.574 3.882 -4.370 1.00 94.69 244 ALA A O 1
ATOM 1880 N N . MET A 1 245 ? 9.524 3.918 -6.621 1.00 93.94 245 MET A N 1
ATOM 1881 C CA . MET A 1 245 ? 9.972 2.538 -6.778 1.00 93.94 245 MET A CA 1
ATOM 1882 C C . MET A 1 245 ? 11.447 2.387 -6.388 1.00 93.94 245 MET A C 1
ATOM 1884 O O . MET A 1 245 ? 12.277 3.246 -6.688 1.00 93.94 245 MET A O 1
ATOM 1888 N N . SER A 1 246 ? 11.786 1.282 -5.718 1.00 96.19 246 SER A N 1
ATOM 1889 C CA . SER A 1 246 ? 13.185 0.935 -5.442 1.00 96.19 246 SER A CA 1
ATOM 1890 C C . SER A 1 246 ? 13.917 0.520 -6.721 1.00 96.19 246 SER A C 1
ATOM 1892 O O . SER A 1 246 ? 13.286 0.116 -7.697 1.00 96.19 246 SER A O 1
ATOM 1894 N N . GLU A 1 247 ? 15.251 0.549 -6.706 1.00 94.56 247 GLU A N 1
ATOM 1895 C CA . GLU A 1 247 ? 16.086 0.090 -7.828 1.00 94.56 247 GLU A CA 1
ATOM 1896 C C . GLU A 1 247 ? 15.688 -1.321 -8.295 1.00 94.56 247 GLU A C 1
ATOM 1898 O O . GLU A 1 247 ? 15.339 -1.518 -9.459 1.00 94.56 247 GLU A O 1
ATOM 1903 N N . ASP A 1 248 ? 15.560 -2.266 -7.358 1.00 95.75 248 ASP A N 1
ATOM 1904 C CA . ASP A 1 248 ? 15.094 -3.624 -7.653 1.00 95.75 248 ASP A CA 1
ATOM 1905 C C . ASP A 1 248 ? 13.698 -3.667 -8.301 1.00 95.75 248 ASP A C 1
ATOM 1907 O O . ASP A 1 248 ? 13.392 -4.550 -9.106 1.00 95.75 248 ASP A O 1
ATOM 1911 N N . GLN A 1 249 ? 12.794 -2.767 -7.901 1.00 95.12 249 GLN A N 1
ATOM 1912 C CA . GLN A 1 249 ? 11.449 -2.686 -8.474 1.00 95.12 249 GLN A CA 1
ATOM 1913 C C . GLN A 1 249 ? 11.494 -2.131 -9.902 1.00 95.12 249 GLN A C 1
ATOM 1915 O O . GLN A 1 249 ? 10.810 -2.676 -10.772 1.00 95.12 249 GLN A O 1
ATOM 1920 N N . CYS A 1 250 ? 12.315 -1.108 -10.150 1.00 95.44 250 CYS A N 1
ATOM 1921 C CA . CYS A 1 250 ? 12.559 -0.546 -11.477 1.00 95.44 250 CYS A CA 1
ATOM 1922 C C . CYS A 1 250 ? 13.117 -1.611 -12.431 1.00 95.44 250 CYS A C 1
ATOM 1924 O O . CYS A 1 250 ? 12.555 -1.826 -13.506 1.00 95.44 250 CYS A O 1
ATOM 1926 N N . ASP A 1 251 ? 14.149 -2.346 -12.013 1.00 96.06 251 ASP A N 1
ATOM 1927 C CA . ASP A 1 251 ? 14.771 -3.396 -12.825 1.00 96.06 251 ASP A CA 1
ATOM 1928 C C . ASP A 1 251 ? 13.799 -4.527 -13.161 1.00 96.06 251 ASP A C 1
ATOM 1930 O O . ASP A 1 251 ? 13.725 -4.980 -14.309 1.00 96.06 251 ASP A O 1
ATOM 1934 N N . ARG A 1 252 ? 12.997 -4.964 -12.181 1.00 95.69 252 ARG A N 1
ATOM 1935 C CA . ARG A 1 252 ? 11.948 -5.965 -12.415 1.00 95.69 252 ARG A CA 1
ATOM 1936 C C . ARG A 1 252 ? 10.919 -5.479 -13.433 1.00 95.69 252 ARG A C 1
ATOM 1938 O O . ARG A 1 252 ? 10.565 -6.252 -14.323 1.00 95.69 252 ARG A O 1
ATOM 1945 N N . LEU A 1 253 ? 10.464 -4.226 -13.344 1.00 94.50 253 LEU A N 1
ATOM 1946 C CA . LEU A 1 253 ? 9.489 -3.680 -14.293 1.00 94.50 253 LEU A CA 1
ATOM 1947 C C . LEU A 1 253 ? 10.075 -3.572 -15.708 1.00 94.50 253 LEU A C 1
ATOM 1949 O O . LEU A 1 253 ? 9.463 -4.039 -16.668 1.00 94.50 253 LEU A O 1
ATOM 1953 N N . LEU A 1 254 ? 11.288 -3.026 -15.840 1.00 94.50 254 LEU A N 1
ATOM 1954 C CA . LEU A 1 254 ? 11.976 -2.915 -17.129 1.00 94.50 254 LEU A CA 1
ATOM 1955 C C . LEU A 1 254 ? 12.214 -4.290 -17.765 1.00 94.50 254 LEU A C 1
ATOM 1957 O O . LEU A 1 254 ? 12.083 -4.439 -18.981 1.00 94.50 254 LEU A O 1
ATOM 1961 N N . LYS A 1 255 ? 12.516 -5.314 -16.957 1.00 94.38 255 LYS A N 1
ATOM 1962 C CA . LYS A 1 255 ? 12.648 -6.697 -17.431 1.00 94.38 255 LYS A CA 1
ATOM 1963 C C . LYS A 1 255 ? 11.333 -7.241 -17.990 1.00 94.38 255 LYS A C 1
ATOM 1965 O O . LYS A 1 255 ? 11.360 -7.894 -19.031 1.00 94.38 255 LYS A O 1
ATOM 1970 N N . VAL A 1 256 ? 10.195 -6.955 -17.352 1.00 93.81 256 VAL A N 1
ATOM 1971 C CA . VAL A 1 256 ? 8.870 -7.353 -17.861 1.00 93.81 256 VAL A CA 1
ATOM 1972 C C . VAL A 1 256 ? 8.577 -6.681 -19.203 1.00 93.81 256 VAL A C 1
ATOM 1974 O O . VAL A 1 256 ? 8.188 -7.375 -20.143 1.00 93.81 256 VAL A O 1
ATOM 1977 N N . PHE A 1 257 ? 8.829 -5.373 -19.339 1.00 91.56 257 PHE A N 1
ATOM 1978 C CA . PHE A 1 257 ? 8.639 -4.672 -20.615 1.00 91.56 257 PHE A CA 1
ATOM 1979 C C . PHE A 1 257 ? 9.504 -5.256 -21.731 1.00 91.56 257 PHE A C 1
ATOM 1981 O O . PHE A 1 257 ? 8.982 -5.570 -22.799 1.00 91.56 257 PHE A O 1
ATOM 1988 N N . LYS A 1 258 ? 10.800 -5.474 -21.476 1.00 91.31 258 LYS A N 1
ATOM 1989 C CA . LYS A 1 258 ? 11.706 -6.101 -22.451 1.00 91.31 258 LYS A CA 1
ATOM 1990 C C . LYS A 1 258 ? 11.239 -7.500 -22.843 1.00 91.31 258 LYS A C 1
ATOM 1992 O O . LYS A 1 258 ? 11.145 -7.787 -24.027 1.00 91.31 258 LYS A O 1
ATOM 1997 N N . SER A 1 259 ? 10.841 -8.323 -21.871 1.00 92.69 259 SER A N 1
ATOM 1998 C CA . SER A 1 259 ? 10.333 -9.678 -22.134 1.00 92.69 259 SER A CA 1
ATOM 1999 C C . SER A 1 259 ? 9.076 -9.661 -23.016 1.00 92.69 259 SER A C 1
ATOM 2001 O O . SER A 1 259 ? 8.923 -10.512 -23.890 1.00 92.69 259 SER A O 1
ATOM 2003 N N . CYS A 1 260 ? 8.188 -8.675 -22.827 1.00 91.44 260 CYS A N 1
ATOM 2004 C CA . CYS A 1 260 ? 7.011 -8.495 -23.680 1.00 91.44 260 CYS A CA 1
ATOM 2005 C C . CYS A 1 260 ? 7.390 -8.060 -25.104 1.00 91.44 260 CYS A C 1
ATOM 2007 O O . CYS A 1 260 ? 6.845 -8.589 -26.070 1.00 91.44 260 CYS A O 1
ATOM 2009 N N . LEU A 1 261 ? 8.337 -7.126 -25.245 1.00 89.25 261 LEU A N 1
ATOM 2010 C CA . LEU A 1 261 ? 8.823 -6.651 -26.547 1.00 89.25 261 LEU A CA 1
ATOM 2011 C C . LEU A 1 261 ? 9.594 -7.734 -27.320 1.00 89.25 261 LEU A C 1
ATOM 2013 O O . LEU A 1 261 ? 9.513 -7.794 -28.542 1.00 89.25 261 LEU A O 1
ATOM 2017 N N . GLU A 1 262 ? 10.304 -8.610 -26.612 1.00 93.31 262 GLU A N 1
ATOM 2018 C CA . GLU A 1 262 ? 11.024 -9.763 -27.166 1.00 93.31 262 GLU A CA 1
ATOM 2019 C C . GLU A 1 262 ? 10.099 -10.956 -27.482 1.00 93.31 262 GLU A C 1
ATOM 2021 O O . GLU A 1 262 ? 10.556 -11.972 -28.004 1.00 93.31 262 GLU A O 1
ATOM 2026 N N . GLY A 1 263 ? 8.798 -10.854 -27.178 1.00 89.62 263 GLY A N 1
ATOM 2027 C CA . GLY A 1 263 ? 7.797 -11.883 -27.476 1.00 89.62 263 GLY A CA 1
ATOM 2028 C C . GLY A 1 263 ? 7.793 -13.081 -26.517 1.00 89.62 263 GLY A C 1
ATOM 2029 O O . GLY A 1 263 ? 7.127 -14.076 -26.791 1.00 89.62 263 GLY A O 1
ATOM 2030 N N . GLN A 1 264 ? 8.503 -13.004 -25.386 1.00 87.31 264 GLN A N 1
ATOM 2031 C CA . GLN A 1 264 ? 8.534 -14.058 -24.358 1.00 87.31 264 GLN A CA 1
ATOM 2032 C C . GLN A 1 264 ? 7.269 -14.074 -23.482 1.00 87.31 264 GLN A C 1
ATOM 2034 O O . GLN A 1 264 ? 7.049 -15.006 -22.712 1.00 87.31 264 GLN A O 1
ATOM 2039 N N . GLY A 1 265 ? 6.429 -13.047 -23.596 1.00 81.00 265 GLY A N 1
ATOM 2040 C CA . GLY A 1 265 ? 5.143 -12.941 -22.926 1.00 81.00 265 GLY A CA 1
ATOM 2041 C C . GLY A 1 265 ? 4.282 -11.860 -23.568 1.00 81.00 265 GLY A C 1
ATOM 2042 O O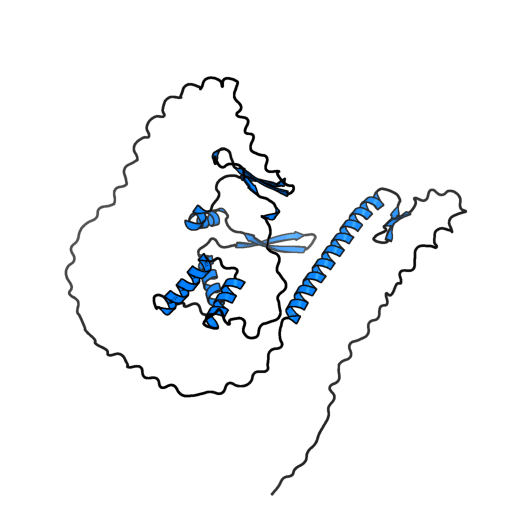 . GLY A 1 265 ? 4.758 -11.060 -24.371 1.00 81.00 265 GLY A O 1
ATOM 2043 N N . THR A 1 266 ? 3.000 -11.831 -23.221 1.00 87.81 266 THR A N 1
ATOM 2044 C CA . THR A 1 266 ? 2.065 -10.813 -23.710 1.00 87.81 266 THR A CA 1
ATOM 2045 C C . THR A 1 266 ? 1.449 -10.096 -22.521 1.00 87.81 266 THR A C 1
ATOM 2047 O O . THR A 1 266 ? 0.818 -10.725 -21.673 1.00 87.81 266 THR A O 1
ATOM 2050 N N . CYS A 1 267 ? 1.622 -8.775 -22.454 1.00 85.69 267 CYS A N 1
ATOM 2051 C CA . CYS A 1 267 ? 0.890 -7.955 -21.499 1.00 85.69 267 CYS A CA 1
ATOM 2052 C C . CYS A 1 267 ? -0.547 -7.784 -22.007 1.00 85.69 267 CYS A C 1
ATOM 2054 O O . CYS A 1 267 ? -0.780 -7.093 -22.996 1.00 85.69 267 CYS A O 1
ATOM 2056 N N . THR A 1 268 ? -1.506 -8.444 -21.357 1.00 91.62 268 THR A N 1
ATOM 2057 C CA . THR A 1 268 ? -2.937 -8.352 -21.699 1.00 91.62 268 THR A CA 1
ATOM 2058 C C . THR A 1 268 ? -3.656 -7.223 -20.959 1.00 91.62 268 THR A C 1
ATOM 2060 O O . THR A 1 268 ? -4.831 -6.979 -21.216 1.00 91.62 268 THR A O 1
ATOM 2063 N N . LEU A 1 269 ? -2.977 -6.557 -20.020 1.00 91.12 269 LEU A N 1
ATOM 2064 C CA . LEU A 1 269 ? -3.530 -5.461 -19.228 1.00 91.12 269 LEU A CA 1
ATOM 2065 C C . LEU A 1 269 ? -3.477 -4.173 -20.051 1.00 91.12 269 LEU A C 1
ATOM 2067 O O . LEU A 1 269 ? -2.400 -3.729 -20.444 1.00 91.12 269 LEU A O 1
ATOM 2071 N N . SER A 1 270 ? -4.639 -3.576 -20.303 1.00 91.69 270 SER A N 1
ATOM 2072 C CA . SER A 1 270 ? -4.776 -2.372 -21.130 1.00 91.69 270 SER A CA 1
ATOM 2073 C C . SER A 1 270 ? -5.154 -1.133 -20.322 1.00 91.69 270 SER A C 1
ATOM 2075 O O . SER A 1 270 ? -4.873 -0.006 -20.727 1.00 91.69 270 SER A O 1
ATOM 2077 N N . SER A 1 271 ? -5.783 -1.329 -19.162 1.00 94.50 271 SER A N 1
ATOM 2078 C CA . SER A 1 271 ? -6.269 -0.249 -18.313 1.00 94.50 271 SER A CA 1
ATOM 2079 C C . SER A 1 271 ? -6.144 -0.577 -16.827 1.00 94.50 271 SER A C 1
ATOM 2081 O O . SER A 1 271 ? -6.055 -1.738 -16.426 1.00 94.50 271 SER A O 1
ATOM 2083 N N . PHE A 1 272 ? -6.225 0.453 -15.979 1.00 93.19 272 PHE A N 1
ATOM 2084 C CA . PHE A 1 272 ? -6.301 0.266 -14.528 1.00 93.19 272 PHE A CA 1
ATOM 2085 C C . PHE A 1 272 ? -7.512 -0.583 -14.103 1.00 93.19 272 PHE A C 1
ATOM 2087 O O . PHE A 1 272 ? -7.431 -1.298 -13.111 1.00 93.19 272 PHE A O 1
ATOM 2094 N N . LYS A 1 273 ? -8.614 -0.569 -14.870 1.00 94.94 273 LYS A N 1
ATOM 2095 C CA . LYS A 1 273 ? -9.780 -1.421 -14.584 1.00 94.94 273 LYS A CA 1
ATOM 2096 C C . LYS A 1 273 ? -9.450 -2.904 -14.715 1.00 94.94 273 LYS A C 1
ATOM 2098 O O . LYS A 1 273 ? -9.961 -3.689 -13.929 1.00 94.94 273 LYS A O 1
ATOM 2103 N N . ASP A 1 274 ? -8.583 -3.272 -15.656 1.00 94.94 274 ASP A N 1
ATOM 2104 C CA . ASP A 1 274 ? -8.160 -4.664 -15.839 1.00 94.94 274 ASP A CA 1
ATOM 2105 C C . ASP A 1 274 ? -7.300 -5.112 -14.654 1.00 94.94 274 ASP A C 1
ATOM 2107 O O . ASP A 1 274 ? -7.470 -6.214 -14.137 1.00 94.94 274 ASP A O 1
ATOM 2111 N N . VAL A 1 275 ? -6.418 -4.222 -14.181 1.00 93.88 275 VAL A N 1
ATOM 2112 C CA . VAL A 1 275 ? -5.607 -4.440 -12.974 1.00 93.88 275 VAL A CA 1
ATOM 2113 C C . VAL A 1 275 ? -6.506 -4.606 -11.753 1.00 93.88 275 VAL A C 1
ATOM 2115 O O . VAL A 1 275 ? -6.346 -5.558 -10.994 1.00 93.88 275 VAL A O 1
ATOM 2118 N N . GLN A 1 276 ? -7.483 -3.714 -11.586 1.00 94.25 276 GLN A N 1
ATOM 2119 C CA . GLN A 1 276 ? -8.425 -3.770 -10.478 1.00 94.25 276 GLN A CA 1
ATOM 2120 C C . GLN A 1 276 ? -9.276 -5.043 -10.527 1.00 94.25 276 GLN A C 1
ATOM 2122 O O . GLN A 1 276 ? -9.378 -5.723 -9.518 1.00 94.25 276 GLN A O 1
ATOM 2127 N N . ALA A 1 277 ? -9.805 -5.425 -11.690 1.00 94.38 277 ALA A N 1
ATOM 2128 C CA . ALA A 1 277 ? -10.566 -6.663 -11.845 1.00 94.38 277 ALA A CA 1
ATOM 2129 C C . ALA A 1 277 ? -9.712 -7.908 -11.551 1.00 94.38 277 ALA A C 1
ATOM 2131 O O . ALA A 1 277 ? -10.186 -8.852 -10.918 1.00 94.38 277 ALA A O 1
ATOM 2132 N N . ALA A 1 278 ? -8.442 -7.910 -11.969 1.00 94.12 278 ALA A N 1
ATOM 2133 C CA . ALA A 1 278 ? -7.506 -8.978 -11.638 1.00 94.12 278 ALA A CA 1
ATOM 2134 C C . ALA A 1 278 ? -7.229 -9.042 -10.128 1.00 94.12 278 ALA A C 1
ATOM 2136 O O . ALA A 1 278 ? -7.172 -10.136 -9.568 1.00 94.12 278 ALA A O 1
ATOM 2137 N N . TRP A 1 279 ? -7.101 -7.894 -9.454 1.00 93.06 279 TRP A N 1
ATOM 2138 C CA . TRP A 1 279 ? -6.977 -7.830 -7.997 1.00 93.06 279 TRP A CA 1
ATOM 2139 C C . TRP A 1 279 ? -8.251 -8.253 -7.276 1.00 93.06 279 TRP A C 1
ATOM 2141 O O . TRP A 1 279 ? -8.153 -8.994 -6.304 1.00 93.06 279 TRP A O 1
ATOM 2151 N N . ASP A 1 280 ? -9.426 -7.856 -7.755 1.00 91.25 280 ASP A N 1
ATOM 2152 C CA . ASP A 1 280 ? -10.711 -8.274 -7.197 1.00 91.25 280 ASP A CA 1
ATOM 2153 C C . ASP A 1 280 ? -10.845 -9.797 -7.302 1.00 91.25 280 ASP A C 1
ATOM 2155 O O . ASP A 1 280 ? -11.149 -10.462 -6.314 1.00 91.25 280 ASP A O 1
ATOM 2159 N N . HIS A 1 281 ? -10.502 -10.378 -8.454 1.00 90.31 281 HIS A N 1
ATOM 2160 C CA . HIS A 1 281 ? -10.469 -11.828 -8.630 1.00 90.31 281 HIS A CA 1
ATOM 2161 C C . HIS A 1 281 ? -9.435 -12.493 -7.712 1.00 90.31 281 HIS A C 1
ATOM 2163 O O . HIS A 1 281 ? -9.752 -13.464 -7.029 1.00 90.31 281 HIS A O 1
ATOM 2169 N N . ALA A 1 282 ? -8.217 -11.952 -7.623 1.00 87.94 282 ALA A N 1
ATOM 2170 C CA . ALA A 1 282 ? -7.193 -12.460 -6.711 1.00 87.94 282 ALA A CA 1
ATOM 2171 C C . ALA A 1 282 ? -7.618 -12.351 -5.237 1.00 87.94 282 ALA A C 1
ATOM 2173 O O . ALA A 1 282 ? -7.279 -13.217 -4.437 1.00 87.94 282 ALA A O 1
ATOM 2174 N N . SER A 1 283 ? -8.399 -11.332 -4.873 1.00 85.94 283 SER A N 1
ATOM 2175 C CA . SER A 1 283 ? -8.898 -11.153 -3.510 1.00 85.94 283 SER A CA 1
ATOM 2176 C C . SER A 1 283 ? -9.857 -12.267 -3.092 1.00 85.94 283 SER A C 1
ATOM 2178 O O . SER A 1 283 ? -9.887 -12.611 -1.916 1.00 85.94 283 SER A O 1
ATOM 2180 N N . THR A 1 284 ? -10.561 -12.893 -4.047 1.00 87.44 284 THR A N 1
ATOM 2181 C CA . THR A 1 284 ? -11.435 -14.050 -3.775 1.00 87.44 284 THR A CA 1
ATOM 2182 C C . THR A 1 284 ? -10.671 -15.317 -3.393 1.00 87.44 284 THR A C 1
ATOM 2184 O O . THR A 1 284 ? -11.263 -16.239 -2.842 1.00 87.44 284 THR A O 1
ATOM 2187 N N . VAL A 1 285 ? -9.363 -15.366 -3.672 1.00 87.50 285 VAL A N 1
ATOM 2188 C CA . VAL A 1 285 ? -8.493 -16.480 -3.269 1.00 87.50 285 VAL A CA 1
ATOM 2189 C C . VAL A 1 285 ? -8.194 -16.429 -1.768 1.00 87.50 285 VAL A C 1
ATOM 2191 O O . VAL A 1 285 ? -7.908 -17.461 -1.171 1.00 87.50 285 VAL A O 1
ATOM 2194 N N . LEU A 1 286 ? -8.262 -15.244 -1.156 1.00 87.50 286 LEU A N 1
ATOM 2195 C CA . LEU A 1 286 ? -8.015 -15.040 0.270 1.00 87.50 286 LEU A CA 1
ATOM 2196 C C . LEU A 1 286 ? -9.336 -14.954 1.045 1.00 87.50 286 LEU A C 1
ATOM 2198 O O . LEU A 1 286 ? -10.393 -14.676 0.481 1.00 87.50 286 LEU A O 1
ATOM 2202 N N . THR A 1 287 ? -9.268 -15.131 2.365 1.00 89.75 287 THR A N 1
ATOM 2203 C CA . THR A 1 287 ? -10.414 -15.012 3.271 1.00 89.75 287 THR A CA 1
ATOM 2204 C C . THR A 1 287 ? -11.080 -13.635 3.114 1.00 89.75 287 THR A C 1
ATOM 2206 O O . THR A 1 287 ? -10.441 -12.611 3.409 1.00 89.75 287 THR A O 1
ATOM 2209 N N . PRO A 1 288 ? -12.357 -13.580 2.683 1.00 89.75 288 PRO A N 1
ATOM 2210 C CA . PRO A 1 288 ? -13.051 -12.327 2.421 1.00 89.75 288 PRO A CA 1
ATOM 2211 C C . PRO A 1 288 ? -13.417 -11.587 3.715 1.00 89.75 288 PRO A C 1
ATOM 2213 O O . PRO A 1 288 ? -13.447 -12.155 4.808 1.00 89.75 288 PRO A O 1
ATOM 2216 N N . PHE A 1 289 ? -13.726 -10.297 3.578 1.00 90.62 289 PHE A N 1
ATOM 2217 C CA . PHE A 1 289 ? -14.356 -9.522 4.645 1.00 90.62 289 PHE A CA 1
ATOM 2218 C C . PHE A 1 289 ? -15.876 -9.686 4.598 1.00 90.62 289 PHE A C 1
ATOM 2220 O O . PHE A 1 289 ? -16.502 -9.510 3.555 1.00 90.62 289 PHE A O 1
ATOM 2227 N N . GLU A 1 290 ? -16.467 -9.955 5.752 1.00 92.69 290 GLU A N 1
ATOM 2228 C CA . GLU A 1 290 ? -17.904 -10.025 5.969 1.00 92.69 290 GLU A CA 1
ATOM 2229 C C . GLU A 1 290 ? -18.397 -8.690 6.528 1.00 92.69 290 GLU A C 1
ATOM 2231 O O . GLU A 1 290 ? -17.936 -8.227 7.575 1.00 92.69 290 GLU A O 1
ATOM 2236 N N . CYS A 1 291 ? -19.334 -8.056 5.823 1.00 94.81 291 CYS A N 1
ATOM 2237 C CA . CYS A 1 291 ? -20.013 -6.859 6.303 1.00 94.81 291 CYS A CA 1
ATOM 2238 C C . CYS A 1 291 ? -21.244 -7.271 7.112 1.00 94.81 291 CYS A C 1
ATOM 2240 O O . CYS A 1 291 ? -22.227 -7.764 6.558 1.00 94.81 291 CYS A O 1
ATOM 2242 N N . THR A 1 292 ? -21.189 -7.068 8.423 1.00 93.75 292 THR A N 1
ATOM 2243 C CA . THR A 1 292 ? -22.305 -7.322 9.335 1.00 93.75 292 THR A CA 1
ATOM 2244 C C . THR A 1 292 ? -22.863 -5.988 9.830 1.00 93.75 292 THR A C 1
ATOM 2246 O O . THR A 1 292 ? -22.143 -5.263 10.527 1.00 93.75 292 THR A O 1
ATOM 2249 N N . PRO A 1 293 ? -24.117 -5.633 9.500 1.00 94.94 293 PRO A N 1
ATOM 2250 C CA . PRO A 1 293 ? -24.741 -4.437 10.044 1.00 94.94 293 PRO A CA 1
ATOM 2251 C C . PRO A 1 293 ? -25.039 -4.654 11.531 1.00 94.94 293 PRO A C 1
ATOM 2253 O O . PRO A 1 293 ? -25.746 -5.585 11.912 1.00 94.94 293 PRO A O 1
ATOM 2256 N N . ILE A 1 294 ? -24.489 -3.793 12.383 1.00 95.69 294 ILE A N 1
ATOM 2257 C CA . ILE A 1 294 ? -24.764 -3.780 13.818 1.00 95.69 294 ILE A CA 1
ATOM 2258 C C . ILE A 1 294 ? -25.787 -2.691 14.095 1.00 95.69 294 ILE A C 1
ATOM 2260 O O . ILE A 1 294 ? -25.517 -1.500 13.922 1.00 95.69 294 ILE A O 1
ATOM 2264 N N . GLU A 1 295 ? -26.954 -3.109 14.566 1.00 95.62 295 GLU A N 1
ATOM 2265 C CA . GLU A 1 295 ? -28.015 -2.206 14.988 1.00 95.62 295 GLU A CA 1
ATOM 2266 C C . GLU A 1 295 ? -27.848 -1.877 16.472 1.00 95.62 295 GLU A C 1
ATOM 2268 O O . GLU A 1 295 ? -27.979 -2.738 17.344 1.00 95.62 295 GLU A O 1
ATOM 2273 N N . VAL A 1 296 ? -27.543 -0.616 16.779 1.00 94.44 296 VAL A N 1
ATOM 2274 C CA . VAL A 1 296 ? -27.396 -0.144 18.158 1.00 94.44 296 VAL A CA 1
ATOM 2275 C C . VAL A 1 296 ? -28.536 0.823 18.474 1.00 94.44 296 VAL A C 1
ATOM 2277 O O . VAL A 1 296 ? -28.583 1.922 17.906 1.00 94.44 296 VAL A O 1
ATOM 2280 N N . PRO A 1 297 ? -29.458 0.474 19.391 1.00 93.69 297 PRO A N 1
ATOM 2281 C CA . PRO A 1 297 ? -30.483 1.405 19.833 1.00 93.69 297 PRO A CA 1
ATOM 2282 C C . PRO A 1 297 ? -29.829 2.524 20.650 1.00 93.69 297 PRO A C 1
ATOM 2284 O O . PRO A 1 297 ? -29.236 2.288 21.704 1.00 93.69 297 PRO A O 1
ATOM 2287 N N . TYR A 1 298 ? -29.944 3.766 20.178 1.00 92.75 298 TYR A N 1
ATOM 2288 C CA . TYR A 1 298 ? -29.429 4.934 20.883 1.00 92.75 298 TYR A CA 1
ATOM 2289 C C . TYR A 1 298 ? -30.532 5.973 21.089 1.00 92.75 298 TYR A C 1
ATOM 2291 O O . TYR A 1 298 ? -31.083 6.546 20.149 1.00 92.75 298 TYR A O 1
ATOM 2299 N N . LYS A 1 299 ? -30.845 6.254 22.359 1.00 92.31 299 LYS A N 1
ATOM 2300 C CA . LYS A 1 299 ? -32.003 7.059 22.787 1.00 92.31 299 LYS A CA 1
ATOM 2301 C C . LYS A 1 299 ? -33.340 6.462 22.316 1.00 92.31 299 LYS A C 1
ATOM 2303 O O . LYS A 1 299 ? -33.922 5.670 23.042 1.00 92.31 299 LYS A O 1
ATOM 2308 N N . LYS A 1 300 ? -33.836 6.887 21.148 1.00 90.94 300 LYS A N 1
ATOM 2309 C CA . LYS A 1 300 ? -35.124 6.490 20.539 1.00 90.94 300 LYS A CA 1
ATOM 2310 C C . LYS A 1 300 ? -34.984 6.143 19.051 1.00 90.94 300 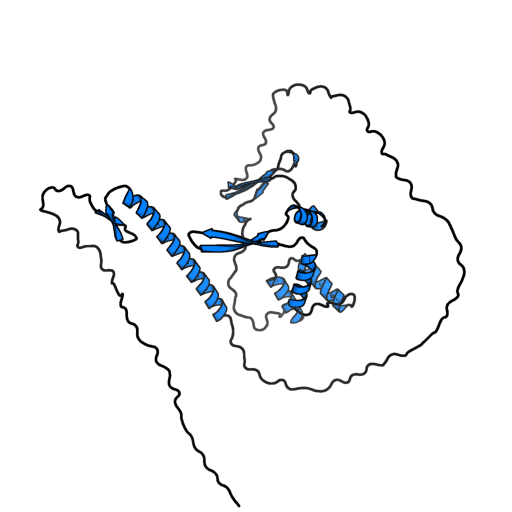LYS A C 1
ATOM 2312 O O . LYS A 1 300 ? -35.985 6.041 18.354 1.00 90.94 300 LYS A O 1
ATOM 2317 N N . GLU A 1 301 ? -33.753 6.031 18.566 1.00 89.38 301 GLU A N 1
ATOM 2318 C CA . GLU A 1 301 ? -33.444 5.788 17.163 1.00 89.38 301 GLU A CA 1
ATOM 2319 C C . GLU A 1 301 ? -32.463 4.618 17.078 1.00 89.38 301 GLU A C 1
ATOM 2321 O O . GLU A 1 301 ? -31.475 4.568 17.820 1.00 89.38 301 GLU A O 1
ATOM 2326 N N . THR A 1 302 ? -32.753 3.663 16.200 1.00 93.31 302 THR A N 1
ATOM 2327 C CA . THR A 1 302 ? -31.832 2.573 15.879 1.00 93.31 302 THR A CA 1
ATOM 2328 C C . THR A 1 302 ? -30.803 3.104 14.897 1.00 93.31 302 THR A C 1
ATOM 2330 O O . THR A 1 302 ? -31.160 3.650 13.854 1.00 93.31 302 THR A O 1
ATOM 2333 N N . ARG A 1 303 ? -29.522 2.992 15.247 1.00 94.00 303 ARG A N 1
ATOM 2334 C CA . ARG A 1 303 ? -28.424 3.360 14.355 1.00 94.00 303 ARG A CA 1
ATOM 2335 C C . ARG A 1 303 ? -27.770 2.102 13.827 1.00 94.00 303 ARG A C 1
ATOM 2337 O O . ARG A 1 303 ? -27.363 1.259 14.623 1.00 94.00 303 ARG A O 1
ATOM 2344 N N . ASN A 1 304 ? -27.628 2.035 12.512 1.00 94.31 304 ASN A N 1
ATOM 2345 C CA . ASN A 1 304 ? -26.976 0.923 11.840 1.00 94.31 304 ASN A CA 1
ATOM 2346 C C . ASN A 1 304 ? -25.531 1.310 11.543 1.00 94.31 304 ASN A C 1
ATOM 2348 O O . ASN A 1 304 ? -25.263 2.390 11.010 1.00 94.31 304 ASN A O 1
ATOM 2352 N N . PHE A 1 305 ? -24.611 0.438 11.932 1.00 95.31 305 PHE A N 1
ATOM 2353 C CA . PHE A 1 305 ? -23.191 0.579 11.664 1.00 95.31 305 PHE A CA 1
ATOM 2354 C C . PHE A 1 305 ? -22.714 -0.642 10.897 1.00 95.31 305 PHE A C 1
ATOM 2356 O O . PHE A 1 305 ? -22.826 -1.763 11.388 1.00 95.31 305 PHE A O 1
ATOM 2363 N N . ASP A 1 306 ? -22.149 -0.420 9.719 1.00 96.31 306 ASP A N 1
ATOM 2364 C CA . ASP A 1 306 ? -21.544 -1.490 8.937 1.00 96.31 306 ASP A CA 1
ATOM 2365 C C . ASP A 1 306 ? -20.211 -1.881 9.581 1.00 96.31 306 ASP A C 1
ATOM 2367 O O . ASP A 1 306 ? -19.243 -1.114 9.559 1.00 96.31 306 ASP A O 1
ATOM 2371 N N . MET A 1 307 ? -20.164 -3.063 10.199 1.00 95.00 307 MET A N 1
ATOM 2372 C CA . MET A 1 307 ? -18.933 -3.629 10.737 1.00 95.00 307 MET A CA 1
ATOM 2373 C C . MET A 1 307 ? -18.374 -4.645 9.749 1.00 95.00 307 MET A C 1
ATOM 2375 O O . MET A 1 307 ? -18.969 -5.695 9.527 1.00 95.00 307 MET A O 1
ATOM 2379 N N . TYR A 1 308 ? -17.206 -4.347 9.191 1.00 94.56 308 TYR A N 1
ATOM 2380 C CA . TYR A 1 308 ? -16.449 -5.294 8.380 1.00 94.56 308 TYR A CA 1
ATOM 2381 C C . TYR A 1 308 ? -15.570 -6.139 9.299 1.00 94.56 308 TYR A C 1
ATOM 2383 O O . TYR A 1 308 ? -14.722 -5.610 10.020 1.00 94.56 308 TYR A O 1
ATOM 2391 N N . SER A 1 309 ? -15.774 -7.449 9.282 1.00 93.25 309 SER A N 1
ATOM 2392 C CA . SER A 1 309 ? -14.990 -8.407 10.058 1.00 93.25 309 SER A CA 1
ATOM 2393 C C . SER A 1 309 ? -14.508 -9.545 9.166 1.00 93.25 309 SER A C 1
ATOM 2395 O O . SER A 1 309 ? -14.956 -9.688 8.035 1.00 93.25 309 SER A O 1
ATOM 2397 N N . ARG A 1 310 ? -13.546 -10.331 9.638 1.00 94.19 310 ARG A N 1
ATOM 2398 C CA . ARG A 1 310 ? -13.147 -11.578 8.984 1.00 94.19 310 ARG A CA 1
ATOM 2399 C C . ARG A 1 310 ? -12.630 -12.556 10.022 1.00 94.19 310 ARG A C 1
ATOM 2401 O O . ARG A 1 310 ? -12.133 -12.132 11.070 1.00 94.19 310 ARG A O 1
ATOM 2408 N N . SER A 1 311 ? -12.702 -13.847 9.718 1.00 93.50 311 SER A N 1
ATOM 2409 C CA . SER A 1 311 ? -12.128 -14.889 10.568 1.00 93.50 311 SER A CA 1
ATOM 2410 C C . SER A 1 311 ? -10.616 -14.691 10.687 1.00 93.50 311 SER A C 1
ATOM 2412 O O . SER A 1 311 ? -9.878 -14.805 9.708 1.00 93.50 311 SER A O 1
ATOM 2414 N N . LEU A 1 312 ? -10.141 -14.376 11.898 1.00 92.44 312 LEU A N 1
ATOM 2415 C CA . LEU A 1 312 ? -8.708 -14.212 12.162 1.00 92.44 312 LEU A CA 1
ATOM 2416 C C . LEU A 1 312 ? -7.937 -15.505 11.899 1.00 92.44 312 LEU A C 1
ATOM 2418 O O . LEU A 1 312 ? -6.788 -15.447 11.476 1.00 92.44 312 LEU A O 1
ATOM 2422 N N . TRP A 1 313 ? -8.564 -16.656 12.149 1.00 93.50 313 TRP A N 1
ATOM 2423 C CA . TRP A 1 313 ? -7.932 -17.958 11.975 1.00 93.50 313 TRP A CA 1
ATOM 2424 C C . TRP A 1 313 ? -7.802 -18.349 10.503 1.00 93.50 313 TRP A C 1
ATOM 2426 O O . TRP A 1 313 ? -6.750 -18.836 10.097 1.00 93.50 313 TRP A O 1
ATOM 2436 N N . ASP A 1 314 ? -8.841 -18.115 9.699 1.00 92.69 314 ASP A N 1
ATOM 2437 C CA . ASP A 1 314 ? -8.794 -18.419 8.264 1.00 92.69 314 ASP A CA 1
ATOM 2438 C C . ASP A 1 314 ? -7.848 -17.469 7.540 1.00 92.69 314 ASP A C 1
ATOM 2440 O O . ASP A 1 314 ? -6.958 -17.923 6.826 1.00 92.69 314 ASP A O 1
ATOM 2444 N N . TRP A 1 315 ? -7.897 -16.179 7.881 1.00 92.19 315 TRP A N 1
ATOM 2445 C CA . TRP A 1 315 ? -6.903 -15.238 7.389 1.00 92.19 315 TRP A CA 1
ATOM 2446 C C . TRP A 1 315 ? -5.469 -15.622 7.790 1.00 92.19 315 TRP A C 1
ATOM 2448 O O . TRP A 1 315 ? -4.555 -15.513 6.977 1.00 92.19 315 TRP A O 1
ATOM 2458 N N . LEU A 1 316 ? -5.244 -16.059 9.035 1.00 91.88 316 LEU A N 1
ATOM 2459 C CA . LEU A 1 316 ? -3.913 -16.480 9.470 1.00 91.88 316 LEU A CA 1
ATOM 2460 C C . LEU A 1 316 ? -3.410 -17.677 8.653 1.00 91.88 316 LEU A C 1
ATOM 2462 O O . LEU A 1 316 ? -2.235 -17.693 8.296 1.00 91.88 316 LEU A O 1
ATOM 2466 N N . LYS A 1 317 ? -4.280 -18.645 8.331 1.00 92.00 317 LYS A N 1
ATOM 2467 C CA . LYS A 1 317 ? -3.930 -19.778 7.460 1.00 92.00 317 LYS A CA 1
ATOM 2468 C C . LYS A 1 317 ? -3.518 -19.305 6.067 1.00 92.00 317 LYS A C 1
ATOM 2470 O O . LYS A 1 317 ? -2.436 -19.674 5.628 1.00 92.00 317 LYS A O 1
ATOM 2475 N N . ASP A 1 318 ? -4.274 -18.395 5.453 1.00 90.81 318 ASP A N 1
ATOM 2476 C CA . ASP A 1 318 ? -3.912 -17.847 4.137 1.00 90.81 318 ASP A CA 1
ATOM 2477 C C . ASP A 1 318 ? -2.530 -17.176 4.135 1.00 90.81 318 ASP A C 1
ATOM 2479 O O . ASP A 1 318 ? -1.782 -17.243 3.159 1.00 90.81 318 ASP A O 1
ATOM 2483 N N . VAL A 1 319 ? -2.176 -16.499 5.233 1.00 89.31 319 VAL A N 1
ATOM 2484 C CA . VAL A 1 319 ? -0.866 -15.849 5.360 1.00 89.31 319 VAL A CA 1
ATOM 2485 C C . VAL A 1 319 ? 0.249 -16.865 5.607 1.00 89.31 319 VAL A C 1
ATOM 2487 O O . VAL A 1 319 ? 1.341 -16.706 5.060 1.00 89.31 319 VAL A O 1
ATOM 2490 N N . LEU A 1 320 ? -0.019 -17.905 6.399 1.00 89.69 320 LEU A N 1
ATOM 2491 C CA . LEU A 1 320 ? 0.918 -19.000 6.658 1.00 89.69 320 LEU A CA 1
ATOM 2492 C C . LEU A 1 320 ? 1.209 -19.832 5.403 1.00 89.69 320 LEU A C 1
ATOM 2494 O O . LEU A 1 320 ? 2.343 -20.274 5.225 1.00 89.69 320 LEU A O 1
ATOM 2498 N N . ASP A 1 321 ? 0.224 -19.997 4.523 1.00 88.88 321 ASP A N 1
ATOM 2499 C CA . ASP A 1 321 ? 0.364 -20.743 3.270 1.00 88.88 321 ASP A CA 1
ATOM 2500 C C . ASP A 1 321 ? 1.236 -20.011 2.236 1.00 88.88 321 ASP A C 1
ATOM 2502 O O . ASP A 1 321 ? 1.709 -20.617 1.272 1.00 88.88 321 ASP A O 1
ATOM 2506 N N . ASN A 1 322 ? 1.508 -18.715 2.435 1.00 87.12 322 ASN A N 1
ATOM 2507 C CA . ASN A 1 322 ? 2.402 -17.954 1.575 1.00 87.12 322 ASN A CA 1
ATOM 2508 C C . ASN A 1 322 ? 3.859 -18.000 2.096 1.00 87.12 322 ASN A C 1
ATOM 2510 O O . ASN A 1 322 ? 4.206 -17.280 3.042 1.00 87.12 322 ASN A O 1
ATOM 2514 N N . PRO A 1 323 ? 4.769 -18.753 1.440 1.00 87.38 323 PRO A N 1
ATOM 2515 C CA . PRO A 1 323 ? 6.141 -18.934 1.917 1.00 87.38 323 PRO A CA 1
ATOM 2516 C C . PRO A 1 323 ? 6.970 -17.641 1.902 1.00 87.38 323 PRO A C 1
ATOM 2518 O O . PRO A 1 323 ? 7.937 -17.509 2.650 1.00 87.38 323 PRO A O 1
ATOM 2521 N N . SER A 1 324 ? 6.603 -16.666 1.068 1.00 83.88 324 SER A N 1
ATOM 2522 C CA . SER A 1 324 ? 7.285 -15.369 1.047 1.00 83.88 324 SER A CA 1
ATOM 2523 C C . SER A 1 324 ? 6.950 -14.533 2.284 1.00 83.88 324 SER A C 1
ATOM 2525 O O . SER A 1 324 ? 7.840 -13.919 2.873 1.00 83.88 324 SER A O 1
ATOM 2527 N N . LEU A 1 325 ? 5.694 -14.573 2.736 1.00 81.38 325 LEU A N 1
ATOM 2528 C CA . LEU A 1 325 ? 5.245 -13.830 3.910 1.00 81.38 325 LEU A CA 1
ATOM 2529 C C . LEU A 1 325 ? 5.742 -14.474 5.199 1.00 81.38 325 LEU A C 1
ATOM 2531 O O . LEU A 1 325 ? 6.257 -13.765 6.058 1.00 81.38 325 LEU A O 1
ATOM 2535 N N . ILE A 1 326 ? 5.671 -15.804 5.317 1.00 85.12 326 ILE A N 1
ATOM 2536 C CA . ILE A 1 326 ? 6.070 -16.496 6.551 1.00 85.12 326 ILE A CA 1
ATOM 2537 C C . ILE A 1 326 ? 7.540 -16.237 6.921 1.00 85.12 326 ILE A C 1
ATOM 2539 O O . ILE A 1 326 ? 7.870 -16.141 8.101 1.00 85.12 326 ILE A O 1
ATOM 2543 N N . SER A 1 327 ? 8.412 -16.046 5.922 1.00 82.75 327 SER A N 1
ATOM 2544 C CA . SER A 1 327 ? 9.827 -15.704 6.130 1.00 82.75 327 SER A CA 1
ATOM 2545 C C . SER A 1 327 ? 10.053 -14.331 6.775 1.00 82.75 327 SER A C 1
ATOM 2547 O O . SER A 1 327 ? 11.096 -14.106 7.382 1.00 82.75 327 SER A O 1
ATOM 2549 N N . GLN A 1 328 ? 9.079 -13.424 6.663 1.00 83.25 328 GLN A N 1
ATOM 2550 C CA . GLN A 1 328 ? 9.135 -12.074 7.228 1.00 83.25 328 GLN A CA 1
ATOM 2551 C C . GLN A 1 328 ? 8.417 -11.975 8.580 1.00 83.25 328 GLN A C 1
ATOM 2553 O O . GLN A 1 328 ? 8.470 -10.931 9.228 1.00 83.25 328 GLN A O 1
ATOM 2558 N N . PHE A 1 329 ? 7.720 -13.031 9.011 1.00 79.31 329 PHE A N 1
ATOM 2559 C CA . PHE A 1 329 ? 6.972 -13.012 10.262 1.00 79.31 329 PHE A CA 1
ATOM 2560 C C . PHE A 1 329 ? 7.914 -13.035 11.466 1.00 79.31 329 PHE A C 1
ATOM 2562 O O . PHE A 1 329 ? 8.706 -13.959 11.655 1.00 79.31 329 PHE A O 1
ATOM 2569 N N . GLU A 1 330 ? 7.773 -12.033 12.331 1.00 80.25 330 GLU A N 1
ATOM 2570 C CA . GLU A 1 330 ? 8.395 -12.045 13.649 1.00 80.25 330 GLU A CA 1
ATOM 2571 C C . GLU A 1 330 ? 7.502 -12.815 14.628 1.00 80.25 330 GLU A C 1
ATOM 2573 O O . GLU A 1 330 ? 6.499 -12.303 15.123 1.00 80.25 330 GLU A O 1
ATOM 2578 N N . TRP A 1 331 ? 7.877 -14.063 14.910 1.00 80.50 331 TRP A N 1
ATOM 2579 C CA . TRP A 1 331 ? 7.180 -14.926 15.874 1.00 80.50 331 TRP A CA 1
ATOM 2580 C C . TRP A 1 331 ? 7.534 -14.611 17.331 1.00 80.50 331 TRP A C 1
ATOM 2582 O O . TRP A 1 331 ? 6.820 -15.004 18.256 1.00 80.50 331 TRP A O 1
ATOM 2592 N N . ASP A 1 332 ? 8.641 -13.903 17.543 1.00 79.50 332 ASP A N 1
ATOM 2593 C CA . ASP A 1 332 ? 9.129 -13.572 18.871 1.00 79.50 332 ASP A CA 1
ATOM 2594 C C . ASP A 1 332 ? 8.339 -12.418 19.486 1.00 79.50 332 ASP A C 1
ATOM 2596 O O . ASP A 1 332 ? 8.213 -11.331 18.920 1.00 79.50 332 ASP A O 1
ATOM 2600 N N . ALA A 1 333 ? 7.873 -12.620 20.718 1.00 82.00 333 ALA A N 1
ATOM 2601 C CA . ALA A 1 333 ? 7.295 -11.539 21.497 1.00 82.00 333 ALA A CA 1
ATOM 2602 C C . ALA A 1 333 ? 8.344 -10.438 21.741 1.00 82.00 333 ALA A C 1
ATOM 2604 O O . ALA A 1 333 ? 9.429 -10.692 22.280 1.00 82.00 333 ALA A O 1
ATOM 2605 N N . ARG A 1 334 ? 7.988 -9.199 21.385 1.00 83.06 334 ARG A N 1
ATOM 2606 C CA . ARG A 1 334 ? 8.799 -7.997 21.607 1.00 83.06 334 ARG A CA 1
ATOM 2607 C C . ARG A 1 334 ? 8.065 -7.002 22.501 1.00 83.06 334 ARG A C 1
ATOM 2609 O O . ARG A 1 334 ? 6.859 -6.804 22.374 1.00 83.06 334 ARG A O 1
ATOM 2616 N N . LYS A 1 335 ? 8.800 -6.359 23.404 1.00 84.50 335 LYS A N 1
ATOM 2617 C CA . LYS A 1 335 ? 8.331 -5.251 24.237 1.00 84.50 335 LYS A CA 1
ATOM 2618 C C . LYS A 1 335 ? 8.967 -3.967 23.724 1.00 84.50 335 LYS A C 1
ATOM 2620 O O . LYS A 1 335 ? 10.174 -3.793 23.863 1.00 84.50 335 LYS A O 1
ATOM 2625 N N . ILE A 1 336 ? 8.150 -3.086 23.158 1.00 84.56 336 ILE A N 1
ATOM 2626 C CA . ILE A 1 336 ? 8.580 -1.783 22.645 1.00 84.56 336 ILE A CA 1
ATOM 2627 C C . ILE A 1 336 ? 8.175 -0.713 23.656 1.00 84.56 336 ILE A C 1
ATOM 2629 O O . ILE A 1 336 ? 7.042 -0.720 24.143 1.00 84.56 336 ILE A O 1
ATOM 2633 N N . PHE A 1 337 ? 9.084 0.195 23.984 1.00 83.12 337 PHE A N 1
ATOM 2634 C CA . PHE A 1 337 ? 8.788 1.365 24.799 1.00 83.12 337 PHE A CA 1
ATOM 2635 C C . PHE A 1 337 ? 9.589 2.572 24.323 1.00 83.12 337 PHE A C 1
ATOM 2637 O O . PHE A 1 337 ? 10.634 2.434 23.695 1.00 83.12 337 PHE A O 1
ATOM 2644 N N . LYS A 1 338 ? 9.047 3.753 24.607 1.00 83.81 338 LYS A N 1
ATOM 2645 C CA . LYS A 1 338 ? 9.630 5.047 24.269 1.00 83.81 338 LYS A CA 1
ATOM 2646 C C . LYS A 1 338 ? 10.314 5.620 25.512 1.00 83.81 338 LYS A C 1
ATOM 2648 O O . LYS A 1 338 ? 9.728 5.505 26.593 1.00 83.81 338 LYS A O 1
ATOM 2653 N N . PHE A 1 339 ? 11.522 6.159 25.357 1.00 69.50 339 PHE A N 1
ATOM 2654 C CA . PHE A 1 339 ? 12.328 6.717 26.449 1.00 69.50 339 PHE A CA 1
ATOM 2655 C C . PHE A 1 339 ? 11.994 8.173 26.786 1.00 69.50 339 PHE A C 1
ATOM 2657 O O . PHE A 1 339 ? 11.734 8.969 25.852 1.00 69.50 339 PHE A O 1
#

Radius of gyration: 40.71 Å; chains: 1; bounding box: 71×111×114 Å

Secondary structure (DSSP, 8-state):
-------------PPPPPPPP-----------S-S-SS---------PPPEEE-TTT--EEESSHHHHHHHHHHHHHHHHHHHHHHHHHHHHHHHHHHHHH-PPPPPP-PPP--------PPPPPP------------------PPPPPPPPPPPPPPPPPPPPPPPPPS--------------TT-EEEEEPGGG-PPPEEE-GGGG-PPPPPPPPPPPS-TTTTT-SSHHHHHHHHHHHHTT--HHHHHHHHHHHHHHHTTS------SHHHHHHHHHHHHTTSPPPEEEEEEEEETTEEEEEEEEE--HHHHHHHHHT-HHHHTT---S-EEEEE-